Protein AF-A0A9P8AF67-F1 (afdb_monomer_lite)

Foldseek 3Di:
DEEEAQEEPPCVVVSVVVVVVCCVVPVPYHYDNDDDDLPAQYEYEYPPVSDPQVSCVVCVPRYHYPDDPPCCCPPADVSVLVVLVVVCVVVVPDPSVVVDDNKFWFWDQALVCPVVCCVPPVVVVVCCLQPPQDWKWKDFRDPPDPDDTDIDGSVCPPPVSVVVRPPPPDDDDDDDDDDDDPDDDDDDDDDDDDDDDDDDDDRDGTIIMMD

Sequence (211 aa):
MFAAKVVWPSAPLTDSLVRHALLRVLPDIQISDANLSSDSRSVQWSSYDEIDHVLVNLQRDTVLSSSYTFRKCLIRKHFLSRSIFTYLTKNPDSLLRNAWPRTFEIEISFVDELDEIFADELWELADELQNSKTWWILKPLSQIYNAVVPLFTPTTVAWPIVAMGSGCFTTGLHWRTYSRSLRQMTQKTKRTVKRKAPTIRVSSHHNYAIL

InterPro domains:
  IPR027746 Probable tubulin-tyrosine ligase [PTHR47551] (6-140)

Radius of gyration: 26.84 Å; chains: 1; bounding box: 44×38×88 Å

pLDDT: mean 71.35, std 25.56, range [24.16, 97.06]

Secondary structure (DSSP, 8-state):
--EEEEE-TT-HHHHHHHHHHHHHH-TT-EEESSPPPTTS-EEEEE-GGGS-HHHHHH-TTTEEESS-S--HHHHSHHHHHHHHHHHHTT-TT-THHHHS---EEEEESSGGGHHHHHHHT-HHHHHHHHH----EEEEES-TTS-----EE-TTSTTTHHHHHHS---------------------------------------EEEEE-

Structure (mmCIF, N/CA/C/O backbone):
data_AF-A0A9P8AF67-F1
#
_entry.id   AF-A0A9P8AF67-F1
#
loop_
_atom_site.group_PDB
_atom_site.id
_atom_site.type_symbol
_atom_site.label_atom_id
_atom_site.label_alt_id
_atom_site.label_comp_id
_atom_site.label_asym_id
_atom_site.label_entity_id
_atom_site.label_seq_id
_atom_site.pdbx_PDB_ins_code
_atom_site.Cartn_x
_atom_site.Cartn_y
_atom_site.Cartn_z
_atom_site.occupancy
_atom_site.B_iso_or_equiv
_atom_site.auth_seq_id
_atom_site.auth_comp_id
_atom_site.auth_asym_id
_atom_site.auth_atom_id
_atom_site.pdbx_PDB_model_num
ATOM 1 N N . MET A 1 1 ? 11.304 -2.616 -30.673 1.00 68.00 1 MET A N 1
ATOM 2 C CA . MET A 1 1 ? 12.217 -3.332 -29.759 1.00 68.00 1 MET A CA 1
ATOM 3 C C . MET A 1 1 ? 11.725 -3.093 -28.341 1.00 68.00 1 MET A C 1
ATOM 5 O O . MET A 1 1 ? 11.357 -1.958 -28.058 1.00 68.00 1 MET A O 1
ATOM 9 N N . PHE A 1 2 ? 11.626 -4.133 -27.512 1.00 85.75 2 PHE A N 1
ATOM 10 C CA . PHE A 1 2 ? 11.191 -4.011 -26.116 1.00 85.75 2 PHE A CA 1
ATOM 11 C C . PHE A 1 2 ? 12.413 -4.034 -25.204 1.00 85.75 2 PHE A C 1
ATOM 13 O O . PHE A 1 2 ? 13.291 -4.883 -25.376 1.00 85.75 2 PHE A O 1
ATOM 20 N N . ALA A 1 3 ? 12.461 -3.111 -24.251 1.00 91.44 3 ALA A N 1
ATOM 21 C CA . ALA A 1 3 ? 13.553 -3.017 -23.293 1.00 91.44 3 ALA A CA 1
ATOM 22 C C . ALA A 1 3 ? 13.029 -3.070 -21.853 1.00 91.44 3 ALA A C 1
ATOM 24 O O . ALA A 1 3 ? 11.936 -2.587 -21.556 1.00 91.44 3 ALA A O 1
ATOM 25 N N . ALA A 1 4 ? 13.812 -3.655 -20.955 1.00 93.56 4 ALA A N 1
ATOM 26 C CA . ALA A 1 4 ? 13.522 -3.722 -19.533 1.00 93.56 4 ALA A CA 1
ATOM 27 C C . ALA A 1 4 ? 14.640 -3.066 -18.726 1.00 93.56 4 ALA A C 1
ATOM 29 O O . ALA A 1 4 ? 15.808 -3.414 -18.886 1.00 93.56 4 ALA A O 1
ATOM 30 N N . LYS A 1 5 ? 14.267 -2.150 -17.831 1.00 94.12 5 LYS A N 1
ATOM 31 C CA . LYS A 1 5 ? 15.144 -1.669 -16.766 1.00 94.12 5 LYS A CA 1
ATOM 32 C C . LYS A 1 5 ? 14.965 -2.583 -15.558 1.00 94.12 5 LYS A C 1
ATOM 34 O O . LYS A 1 5 ? 13.853 -2.654 -15.036 1.00 94.12 5 LYS A O 1
ATOM 39 N N . VAL A 1 6 ? 16.019 -3.262 -15.108 1.00 95.56 6 VAL A N 1
ATOM 40 C CA . VAL A 1 6 ? 15.966 -4.158 -13.936 1.00 95.56 6 VAL A CA 1
ATOM 41 C C . VAL A 1 6 ? 17.061 -3.779 -12.953 1.00 95.56 6 VAL A C 1
ATOM 43 O O . VAL A 1 6 ? 18.236 -3.918 -13.264 1.00 95.56 6 VAL A O 1
ATOM 46 N N . VAL A 1 7 ? 16.678 -3.269 -11.779 1.00 94.88 7 VAL A N 1
ATOM 47 C CA . VAL A 1 7 ? 17.629 -2.766 -10.771 1.00 94.88 7 VAL A CA 1
ATOM 48 C C . VAL A 1 7 ? 17.098 -3.023 -9.359 1.00 94.88 7 VAL A C 1
ATOM 50 O O . VAL A 1 7 ? 16.059 -2.486 -8.974 1.00 94.88 7 VAL A O 1
ATOM 53 N N . TRP A 1 8 ? 17.816 -3.827 -8.570 1.00 94.81 8 TRP A N 1
ATOM 54 C CA . TRP A 1 8 ? 17.449 -4.164 -7.186 1.00 94.81 8 TRP A CA 1
ATOM 55 C C . TRP A 1 8 ? 18.668 -4.128 -6.245 1.00 94.81 8 TRP A C 1
ATOM 57 O O . TRP A 1 8 ? 19.165 -5.177 -5.828 1.00 94.81 8 TRP A O 1
ATOM 67 N N . PRO A 1 9 ? 19.153 -2.935 -5.857 1.00 91.44 9 PRO A N 1
ATOM 68 C CA . PRO A 1 9 ? 20.451 -2.777 -5.195 1.00 91.44 9 PRO A CA 1
ATOM 69 C C . PRO A 1 9 ? 20.505 -3.448 -3.815 1.00 91.44 9 PRO A C 1
ATOM 71 O O . PRO A 1 9 ? 21.531 -3.995 -3.424 1.00 91.44 9 PRO A O 1
ATOM 74 N N . SER A 1 10 ? 19.389 -3.454 -3.082 1.00 93.19 10 SER A N 1
ATOM 75 C CA . SER A 1 10 ? 19.293 -4.063 -1.747 1.00 93.19 10 SER A CA 1
ATOM 76 C C . SER A 1 10 ? 18.749 -5.498 -1.755 1.00 93.19 10 SER A C 1
ATOM 78 O O . SER A 1 10 ? 18.581 -6.084 -0.688 1.00 93.19 10 SER A O 1
ATOM 80 N N . ALA A 1 11 ? 18.426 -6.063 -2.925 1.00 94.12 11 ALA A N 1
ATOM 81 C CA . ALA A 1 11 ? 17.730 -7.347 -3.035 1.00 94.12 11 ALA A CA 1
ATOM 82 C C . ALA A 1 11 ? 18.277 -8.207 -4.196 1.00 94.12 11 ALA A C 1
ATOM 84 O O . ALA A 1 11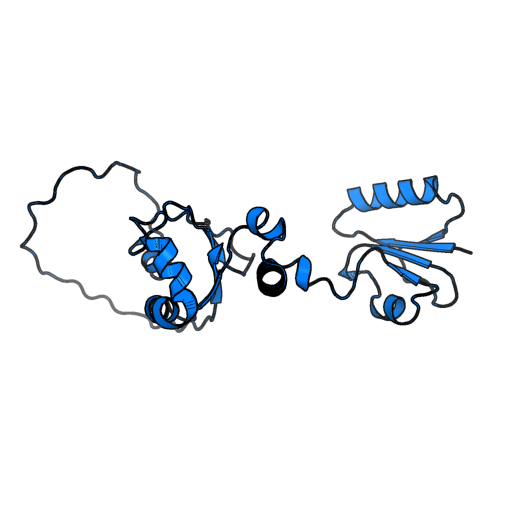 ? 17.578 -8.420 -5.190 1.00 94.12 11 ALA A O 1
ATOM 85 N N . PRO A 1 12 ? 19.502 -8.758 -4.067 1.00 93.62 12 PRO A N 1
ATOM 86 C CA . PRO A 1 12 ? 20.163 -9.504 -5.145 1.00 93.62 12 PRO A CA 1
ATOM 87 C C . PRO A 1 12 ? 19.422 -10.788 -5.550 1.00 93.62 12 PRO A C 1
ATOM 89 O O . PRO A 1 12 ? 19.456 -11.186 -6.711 1.00 93.62 12 PRO A O 1
ATOM 92 N N . LEU A 1 13 ? 18.708 -11.430 -4.615 1.00 95.56 13 LEU A N 1
ATOM 93 C CA . LEU A 1 13 ? 17.866 -12.587 -4.934 1.00 95.56 13 LEU A CA 1
ATOM 94 C C . LEU A 1 13 ? 16.709 -12.194 -5.862 1.00 95.56 13 LEU A C 1
ATOM 96 O O . LEU A 1 13 ? 16.434 -12.886 -6.838 1.00 95.56 13 LEU A O 1
ATOM 100 N N . THR A 1 14 ? 16.046 -11.074 -5.565 1.00 95.75 14 THR A N 1
ATOM 101 C CA . THR A 1 14 ? 14.951 -10.552 -6.388 1.00 95.75 14 THR A CA 1
ATOM 102 C C . THR A 1 14 ? 15.451 -10.185 -7.778 1.00 95.75 14 THR A C 1
ATOM 104 O O . THR A 1 14 ? 14.795 -10.533 -8.755 1.00 95.75 14 THR A O 1
ATOM 107 N N . ASP A 1 15 ? 16.627 -9.558 -7.874 1.00 95.44 15 ASP A N 1
ATOM 108 C CA . ASP A 1 15 ? 17.253 -9.218 -9.155 1.00 95.44 15 ASP A CA 1
ATOM 109 C C . ASP A 1 15 ? 17.403 -10.447 -10.064 1.00 95.44 15 ASP A C 1
ATOM 111 O O . ASP A 1 15 ? 16.884 -10.476 -11.182 1.00 95.44 15 ASP A O 1
ATOM 115 N N . SER A 1 16 ? 18.033 -11.501 -9.538 1.00 96.06 16 SER A N 1
ATOM 116 C CA . SER A 1 16 ? 18.269 -12.760 -10.253 1.00 96.06 16 SER A CA 1
ATOM 117 C C . SER A 1 16 ? 16.964 -13.402 -10.737 1.00 96.06 16 SER A C 1
ATOM 119 O O . SER A 1 16 ? 16.845 -13.777 -11.908 1.00 96.06 16 SER A O 1
ATOM 121 N N . LEU A 1 17 ? 15.952 -13.468 -9.865 1.00 96.50 17 LEU A N 1
ATOM 122 C CA . LEU A 1 17 ? 14.656 -14.059 -10.195 1.00 96.50 17 LEU A CA 1
ATOM 123 C C . LEU A 1 17 ? 13.920 -13.265 -11.276 1.00 96.50 17 LEU A C 1
ATOM 125 O O . LEU A 1 17 ? 13.359 -13.865 -12.194 1.00 96.50 17 LEU A O 1
ATOM 129 N N . VAL A 1 18 ? 13.938 -11.933 -11.193 1.00 95.62 18 VAL A N 1
ATOM 130 C CA . VAL A 1 18 ? 13.281 -11.059 -12.174 1.00 95.62 18 VAL A CA 1
ATOM 131 C C . VAL A 1 18 ? 13.955 -11.185 -13.538 1.00 95.62 18 VAL A C 1
ATOM 133 O O . VAL A 1 18 ? 13.260 -11.386 -14.535 1.00 95.62 18 VAL A O 1
ATOM 136 N N . ARG A 1 19 ? 15.292 -11.152 -13.603 1.00 95.25 19 ARG A N 1
ATOM 137 C CA . ARG A 1 19 ? 16.026 -11.329 -14.869 1.00 95.25 19 ARG A CA 1
ATOM 138 C C . ARG A 1 19 ? 15.748 -12.688 -15.501 1.00 95.25 19 ARG A C 1
ATOM 140 O O . ARG A 1 19 ? 15.445 -12.759 -16.690 1.00 95.25 19 ARG A O 1
ATOM 147 N N . HIS A 1 20 ? 15.796 -13.759 -14.710 1.00 95.88 20 HIS A N 1
ATOM 148 C CA . HIS A 1 20 ? 15.524 -15.107 -15.203 1.00 95.88 20 HIS A CA 1
ATOM 149 C C . HIS A 1 20 ? 14.076 -15.259 -15.697 1.00 95.88 20 HIS A C 1
ATOM 151 O O . HIS A 1 20 ? 13.834 -15.859 -16.745 1.00 95.88 20 HIS A O 1
ATOM 157 N N . ALA A 1 21 ? 13.102 -14.695 -14.977 1.00 95.81 21 ALA A N 1
ATOM 158 C CA . ALA A 1 21 ? 11.704 -14.703 -15.399 1.00 95.81 21 ALA A CA 1
ATOM 159 C C . ALA A 1 21 ? 11.494 -13.924 -16.707 1.00 95.81 21 ALA A C 1
ATOM 161 O O . ALA A 1 21 ? 10.806 -14.417 -17.601 1.00 95.81 21 ALA A O 1
ATOM 162 N N . LEU A 1 22 ? 12.118 -12.750 -16.848 1.00 93.75 22 LEU A N 1
ATOM 163 C CA . LEU A 1 22 ? 12.023 -11.933 -18.058 1.00 93.75 22 LEU A CA 1
ATOM 164 C C . LEU A 1 22 ? 12.608 -12.641 -19.277 1.00 93.75 22 LEU A C 1
ATOM 166 O O . LEU A 1 22 ? 11.916 -12.741 -20.282 1.00 93.75 22 LEU A O 1
ATOM 170 N N . LEU A 1 23 ? 13.817 -13.200 -19.175 1.00 94.25 23 LEU A N 1
ATOM 171 C CA . LEU A 1 23 ? 14.443 -13.937 -20.280 1.00 94.25 23 LEU A CA 1
ATOM 172 C C . LEU A 1 23 ? 13.658 -15.198 -20.661 1.00 94.25 23 LEU A C 1
ATOM 174 O O . LEU A 1 23 ? 13.631 -15.591 -21.823 1.00 94.25 23 LEU A O 1
ATOM 178 N N . ARG A 1 24 ? 12.987 -15.835 -19.695 1.00 95.94 24 ARG A N 1
ATOM 179 C CA . ARG A 1 24 ? 12.148 -17.007 -19.962 1.00 95.94 24 ARG A CA 1
ATOM 180 C C . ARG A 1 24 ? 10.873 -16.655 -20.730 1.00 95.94 24 ARG A C 1
ATOM 182 O O . ARG A 1 24 ? 10.450 -17.436 -21.576 1.00 95.94 24 ARG A O 1
ATOM 189 N N . VAL A 1 25 ? 10.227 -15.539 -20.391 1.00 94.38 25 VAL A N 1
ATOM 190 C CA . VAL A 1 25 ? 8.955 -15.123 -21.011 1.00 94.38 25 VAL A CA 1
ATOM 191 C C . VAL A 1 25 ? 9.196 -14.359 -22.314 1.00 94.38 25 VAL A C 1
ATOM 193 O O . VAL A 1 25 ? 8.435 -14.511 -23.265 1.00 94.38 25 VAL A O 1
ATOM 196 N N . LEU A 1 26 ? 10.258 -13.553 -22.365 1.00 91.88 26 LEU A N 1
ATOM 197 C CA . LEU A 1 26 ? 10.644 -12.704 -23.488 1.00 91.88 26 LEU A CA 1
ATOM 198 C C . LEU A 1 26 ? 12.144 -12.897 -23.780 1.00 91.88 26 LEU A C 1
ATOM 200 O O . LEU A 1 26 ? 12.958 -12.096 -23.324 1.00 91.88 26 LEU A O 1
ATOM 204 N N . PRO A 1 27 ? 12.527 -13.935 -24.545 1.00 91.00 27 PRO A N 1
ATOM 205 C CA . PRO A 1 27 ? 13.935 -14.245 -24.810 1.00 91.00 27 PRO A CA 1
ATOM 206 C C . PRO A 1 27 ? 14.712 -13.115 -25.500 1.00 91.00 27 PRO A C 1
ATOM 208 O O . PRO A 1 27 ? 15.891 -12.925 -25.221 1.00 91.00 27 PRO A O 1
ATOM 211 N N . ASP A 1 28 ? 14.040 -12.330 -26.348 1.00 90.44 28 ASP A N 1
ATOM 212 C CA . ASP A 1 28 ? 14.658 -11.256 -27.141 1.00 90.44 28 ASP A CA 1
ATOM 213 C C . ASP A 1 28 ? 14.666 -9.886 -26.432 1.00 90.44 28 ASP A C 1
ATOM 215 O O . ASP A 1 28 ? 14.982 -8.857 -27.043 1.00 90.44 28 ASP A O 1
ATOM 219 N N . ILE A 1 29 ? 14.273 -9.828 -25.153 1.00 91.69 29 ILE A N 1
ATOM 220 C CA . ILE A 1 29 ? 14.200 -8.567 -24.411 1.00 91.69 29 ILE A CA 1
ATOM 221 C C . ILE A 1 29 ? 15.595 -8.018 -24.102 1.00 91.69 29 ILE A C 1
ATOM 223 O O . ILE A 1 29 ? 16.483 -8.732 -23.642 1.00 91.69 29 ILE A O 1
ATOM 227 N N . GLN A 1 30 ? 15.781 -6.714 -24.305 1.00 91.06 30 GLN A N 1
ATOM 228 C CA . GLN A 1 30 ? 17.013 -6.040 -23.899 1.00 91.06 30 GLN A CA 1
ATOM 229 C C . GLN A 1 30 ? 16.909 -5.624 -22.438 1.00 91.06 30 GLN A C 1
ATOM 231 O O . GLN A 1 30 ? 16.107 -4.753 -22.103 1.00 91.06 30 GLN A O 1
ATOM 236 N N . ILE A 1 31 ? 17.708 -6.242 -21.574 1.00 92.12 31 ILE A N 1
ATOM 237 C CA . ILE A 1 31 ? 17.765 -5.897 -20.153 1.00 92.12 31 ILE A CA 1
ATOM 238 C C . ILE A 1 31 ? 18.925 -4.928 -19.931 1.00 92.12 31 ILE A C 1
ATOM 240 O O . ILE A 1 31 ? 20.053 -5.207 -20.328 1.00 92.12 31 ILE A O 1
ATOM 244 N N . SER A 1 32 ? 18.643 -3.799 -19.289 1.00 90.25 32 SER A N 1
ATOM 245 C CA . SER A 1 32 ? 19.629 -2.790 -18.906 1.00 90.25 32 SER A CA 1
ATOM 246 C C . SER A 1 32 ? 19.416 -2.371 -17.456 1.00 90.25 32 SER A C 1
ATOM 248 O O . SER A 1 32 ? 18.305 -2.437 -16.931 1.00 90.25 32 SER A O 1
ATOM 250 N N . ASP A 1 33 ? 20.480 -1.896 -16.824 1.00 88.38 33 ASP A N 1
ATOM 251 C CA . ASP A 1 33 ? 20.416 -1.318 -15.482 1.00 88.38 33 ASP A CA 1
ATOM 252 C C . ASP A 1 33 ? 20.248 0.214 -15.557 1.00 88.38 33 ASP A C 1
ATOM 254 O O . ASP A 1 33 ? 19.796 0.862 -14.613 1.00 88.38 33 ASP A O 1
ATOM 258 N N . ALA A 1 34 ? 20.573 0.811 -16.708 1.00 85.56 34 ALA A N 1
ATOM 259 C CA . ALA A 1 34 ? 20.466 2.244 -16.939 1.00 85.56 34 ALA A CA 1
ATOM 260 C C . ALA A 1 34 ? 19.034 2.672 -17.299 1.00 85.56 34 ALA A C 1
ATOM 262 O O . ALA A 1 34 ? 18.185 1.868 -17.693 1.00 85.56 34 ALA A O 1
ATOM 263 N N . ASN A 1 35 ? 18.776 3.978 -17.205 1.00 79.00 35 ASN A N 1
ATOM 264 C CA . ASN A 1 35 ? 17.524 4.553 -17.686 1.00 79.00 35 ASN A CA 1
AT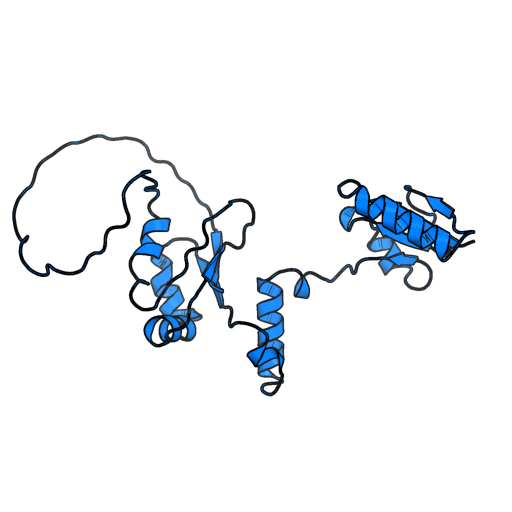OM 265 C C . ASN A 1 35 ? 17.384 4.335 -19.196 1.00 79.00 35 ASN A C 1
ATOM 267 O O . ASN A 1 35 ? 18.308 4.591 -19.968 1.00 79.00 35 ASN A O 1
ATOM 271 N N . LEU A 1 36 ? 16.212 3.850 -19.597 1.00 79.38 36 LEU A N 1
ATOM 272 C CA . LEU A 1 36 ? 15.879 3.601 -20.992 1.00 79.38 36 LEU A CA 1
ATOM 273 C C . LEU A 1 36 ? 15.443 4.906 -21.666 1.00 79.38 36 LEU A C 1
ATOM 275 O O . LEU A 1 36 ? 14.853 5.778 -21.028 1.00 79.38 36 LEU A O 1
ATOM 279 N N . SER A 1 37 ? 15.738 5.042 -22.958 1.00 69.25 37 SER A N 1
ATOM 280 C CA . SER A 1 37 ? 15.307 6.195 -23.747 1.00 69.25 37 SER A CA 1
ATOM 281 C C . SER A 1 37 ? 13.788 6.189 -23.957 1.00 69.25 37 SER A C 1
ATOM 283 O O . SER A 1 37 ? 13.165 5.140 -24.139 1.00 69.25 37 SER A O 1
ATOM 285 N N . SER A 1 38 ? 13.195 7.384 -23.970 1.00 66.56 38 SER A N 1
ATOM 286 C CA . SER A 1 38 ? 11.743 7.634 -24.004 1.00 66.56 38 SER A CA 1
ATOM 287 C C . SER A 1 38 ? 11.034 7.250 -25.310 1.00 66.56 38 SER A C 1
ATOM 289 O O . SER A 1 38 ? 9.820 7.413 -25.412 1.00 66.56 38 SER A O 1
ATOM 291 N N . ASP A 1 39 ? 11.778 6.785 -26.315 1.00 69.38 39 ASP A N 1
ATOM 292 C CA . ASP A 1 39 ? 11.279 6.530 -27.674 1.00 69.38 39 ASP A CA 1
ATOM 293 C C . ASP A 1 39 ? 10.822 5.079 -27.896 1.00 69.38 39 ASP A C 1
ATOM 295 O O . ASP A 1 39 ? 10.218 4.755 -28.918 1.00 69.38 39 ASP A O 1
ATOM 299 N N . SER A 1 40 ? 11.096 4.176 -26.947 1.00 76.94 40 SER A N 1
ATOM 300 C CA . SER A 1 40 ? 10.788 2.749 -27.086 1.00 76.94 40 SER A CA 1
ATOM 301 C C . SER A 1 40 ? 9.850 2.236 -25.997 1.00 76.94 40 SER A C 1
ATOM 303 O O . SER A 1 40 ? 9.822 2.740 -24.873 1.00 76.94 40 SER A O 1
ATOM 305 N N . ARG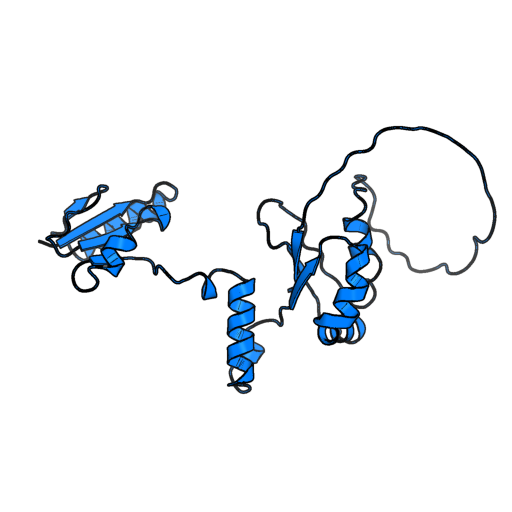 A 1 41 ? 9.070 1.198 -26.334 1.00 89.25 41 ARG A N 1
ATOM 306 C CA . ARG A 1 41 ? 8.223 0.508 -25.357 1.00 89.25 41 ARG A CA 1
ATOM 307 C C . ARG A 1 41 ? 9.105 -0.181 -24.327 1.00 89.25 41 ARG A C 1
ATOM 309 O O . ARG A 1 41 ? 9.911 -1.045 -24.687 1.00 89.25 41 ARG A O 1
ATOM 316 N N . SER A 1 42 ? 8.931 0.181 -23.065 1.00 91.75 42 SER A N 1
ATOM 317 C CA . SER A 1 42 ? 9.803 -0.280 -21.995 1.00 91.75 42 SER A CA 1
ATOM 318 C C . SER A 1 42 ? 9.056 -0.672 -20.729 1.00 91.75 42 SER A C 1
ATOM 320 O O . SER A 1 42 ? 7.937 -0.232 -20.470 1.00 91.75 42 SER A O 1
ATOM 322 N N . VAL A 1 43 ? 9.690 -1.531 -19.934 1.00 93.12 43 VAL A N 1
ATOM 323 C CA . VAL A 1 43 ? 9.215 -1.916 -18.604 1.00 93.12 43 VAL A CA 1
ATOM 324 C C . VAL A 1 43 ? 10.286 -1.618 -17.561 1.00 93.12 43 VAL A C 1
ATOM 326 O O . VAL A 1 43 ? 11.442 -1.999 -17.714 1.00 93.12 43 VAL A O 1
ATOM 329 N N . GLN A 1 44 ? 9.910 -0.928 -16.490 1.00 94.50 44 GLN A N 1
ATOM 330 C CA . GLN A 1 44 ? 10.770 -0.634 -15.349 1.00 94.50 44 GLN A CA 1
ATOM 331 C C . GLN A 1 44 ? 10.417 -1.569 -14.192 1.00 94.50 44 GLN A C 1
ATOM 333 O O . GLN A 1 44 ? 9.408 -1.399 -13.497 1.00 94.50 44 GLN A O 1
ATOM 338 N N . TRP A 1 45 ? 11.249 -2.588 -13.996 1.00 94.88 45 TRP A N 1
ATOM 339 C CA . TRP A 1 45 ? 11.077 -3.590 -12.954 1.00 94.88 45 TRP A CA 1
ATOM 340 C C . TRP A 1 45 ? 12.221 -3.525 -11.944 1.00 94.88 45 TRP A C 1
ATOM 342 O O . TRP A 1 45 ? 13.156 -4.323 -11.960 1.00 94.88 45 TRP A O 1
ATOM 352 N N . SER A 1 46 ? 12.133 -2.537 -11.062 1.00 95.12 46 SER A N 1
ATOM 353 C CA . SER A 1 46 ? 13.188 -2.170 -10.121 1.00 95.12 46 SER A CA 1
ATOM 354 C C . SER A 1 46 ? 12.626 -1.798 -8.748 1.00 95.12 46 SER A C 1
ATOM 356 O O . SER A 1 46 ? 11.410 -1.712 -8.554 1.00 95.12 46 SER A O 1
ATOM 358 N N . SER A 1 47 ? 13.512 -1.541 -7.783 1.00 94.31 47 SER A N 1
ATOM 359 C CA . SER A 1 47 ? 13.125 -0.950 -6.499 1.00 94.31 47 SER A CA 1
ATOM 360 C C . SER A 1 47 ? 12.423 0.396 -6.684 1.00 94.31 47 SER A C 1
ATOM 362 O O . SER A 1 47 ? 12.671 1.115 -7.650 1.00 94.31 47 SER A O 1
ATOM 364 N N . TYR A 1 48 ? 11.553 0.755 -5.733 1.00 93.81 48 TYR A N 1
ATOM 365 C CA . TYR A 1 48 ? 10.699 1.943 -5.841 1.00 93.81 48 TYR A CA 1
ATOM 366 C C . TYR A 1 48 ? 11.481 3.237 -6.102 1.00 93.81 48 TYR A C 1
ATOM 368 O O . TYR A 1 48 ? 11.018 4.059 -6.887 1.00 93.81 48 TYR A O 1
ATOM 376 N N . ASP A 1 49 ? 12.648 3.390 -5.476 1.00 92.56 49 ASP A N 1
ATOM 377 C CA . ASP A 1 49 ? 13.487 4.589 -5.594 1.00 92.56 49 ASP A CA 1
ATOM 378 C C . ASP A 1 49 ? 14.229 4.673 -6.939 1.00 92.56 49 ASP A C 1
ATOM 380 O O . ASP A 1 49 ? 14.644 5.749 -7.349 1.00 92.56 49 ASP A O 1
ATOM 384 N N . GLU A 1 50 ? 14.339 3.551 -7.655 1.00 93.69 50 GLU A N 1
ATOM 385 C CA . GLU A 1 50 ? 15.008 3.462 -8.960 1.00 93.69 50 GLU A CA 1
ATOM 386 C C . GLU A 1 50 ? 14.041 3.660 -10.133 1.00 93.69 50 GLU A C 1
ATOM 388 O O . GLU A 1 50 ? 14.468 3.826 -11.275 1.00 93.69 50 GLU A O 1
ATOM 393 N N . ILE A 1 51 ? 12.731 3.596 -9.890 1.00 93.06 51 ILE A N 1
ATOM 394 C CA . ILE A 1 51 ? 11.717 3.788 -10.929 1.00 93.06 51 ILE A CA 1
ATOM 395 C C . ILE A 1 51 ? 11.605 5.281 -11.248 1.00 93.06 51 ILE A C 1
ATOM 397 O O . ILE A 1 51 ? 11.394 6.104 -10.355 1.00 93.06 51 ILE A O 1
ATOM 401 N N . ASP A 1 52 ? 11.641 5.628 -12.533 1.00 93.12 52 ASP A N 1
ATOM 402 C CA . ASP A 1 52 ? 11.287 6.970 -12.988 1.00 93.12 52 ASP A CA 1
ATOM 403 C C . ASP A 1 52 ? 9.759 7.120 -13.036 1.00 93.12 52 ASP A C 1
ATOM 405 O O . ASP A 1 52 ? 9.098 6.902 -14.056 1.00 93.12 52 ASP A O 1
ATOM 409 N N . HIS A 1 53 ? 9.183 7.478 -11.887 1.00 92.62 53 HIS A N 1
ATOM 410 C CA . HIS A 1 53 ? 7.738 7.678 -11.736 1.00 92.62 53 HIS A CA 1
ATOM 411 C C . HIS A 1 53 ? 7.204 8.821 -12.600 1.00 92.62 53 HIS A C 1
ATOM 413 O O . HIS A 1 53 ? 6.022 8.813 -12.946 1.00 92.62 53 HIS A O 1
ATOM 419 N N . VAL A 1 54 ? 8.044 9.803 -12.944 1.00 92.00 54 VAL A N 1
ATOM 420 C CA . VAL A 1 54 ? 7.637 10.931 -13.787 1.00 92.00 54 VAL A CA 1
ATOM 421 C C . VAL A 1 54 ? 7.459 10.441 -15.216 1.00 92.00 54 VAL A C 1
ATOM 423 O O . VAL A 1 54 ? 6.390 10.645 -15.794 1.00 92.00 54 VAL A O 1
ATOM 426 N N . LEU A 1 55 ? 8.449 9.723 -15.751 1.00 90.94 55 LEU A N 1
ATOM 427 C CA . LEU A 1 55 ? 8.386 9.145 -17.090 1.00 90.94 55 LEU A CA 1
ATOM 428 C C . LEU A 1 55 ? 7.201 8.186 -17.238 1.00 90.94 55 LEU A C 1
ATOM 430 O O . LEU A 1 55 ? 6.420 8.322 -18.175 1.00 90.94 55 LEU A O 1
ATOM 434 N N . VAL A 1 56 ? 7.013 7.273 -16.280 1.00 91.75 56 VAL A N 1
ATOM 435 C CA . VAL A 1 56 ? 5.892 6.314 -16.277 1.00 91.75 56 VAL A CA 1
ATOM 436 C C . VAL A 1 56 ? 4.542 7.035 -16.274 1.00 91.75 56 VAL A C 1
ATOM 438 O O . VAL A 1 56 ? 3.606 6.630 -16.959 1.00 91.75 56 VAL A O 1
ATOM 441 N N . ASN A 1 57 ? 4.422 8.122 -15.509 1.00 91.81 57 ASN A N 1
ATOM 442 C CA . ASN A 1 57 ? 3.175 8.869 -15.426 1.00 91.81 57 ASN A CA 1
ATOM 443 C C . ASN A 1 57 ? 2.882 9.689 -16.694 1.00 91.81 57 ASN A C 1
ATOM 445 O O . ASN A 1 57 ? 1.708 9.852 -17.032 1.00 91.81 57 ASN A O 1
ATOM 449 N N . LEU A 1 58 ? 3.921 10.191 -17.370 1.00 91.62 58 LEU A N 1
ATOM 450 C CA . LEU A 1 58 ? 3.815 10.935 -18.630 1.00 91.62 58 LEU A CA 1
ATOM 451 C C . LEU A 1 58 ? 3.576 10.015 -19.836 1.00 91.62 58 LEU A C 1
ATOM 453 O O . LEU A 1 58 ? 2.846 10.387 -20.748 1.00 91.62 58 LEU A O 1
ATOM 457 N N . GLN A 1 59 ? 4.165 8.820 -19.837 1.00 91.56 59 GLN A N 1
ATOM 458 C CA . GLN A 1 59 ? 4.177 7.892 -20.970 1.00 91.56 59 GLN A CA 1
ATOM 459 C C . GLN A 1 59 ? 3.494 6.557 -20.636 1.00 91.56 59 GLN A C 1
ATOM 461 O O . GLN A 1 59 ? 4.077 5.484 -20.776 1.00 91.56 59 GLN A O 1
ATOM 466 N N . ARG A 1 60 ? 2.230 6.607 -20.204 1.00 89.25 60 ARG A N 1
ATOM 467 C CA . ARG A 1 60 ? 1.500 5.425 -19.702 1.00 89.25 60 ARG A CA 1
ATOM 468 C C . ARG A 1 60 ? 1.272 4.326 -20.747 1.00 89.25 60 ARG A C 1
ATOM 470 O O . ARG A 1 60 ? 1.158 3.161 -20.379 1.00 89.25 60 ARG A O 1
ATOM 477 N N . ASP A 1 61 ? 1.214 4.691 -22.027 1.00 90.44 61 ASP A N 1
ATOM 478 C CA . ASP A 1 61 ? 0.943 3.752 -23.126 1.00 90.44 61 ASP A CA 1
ATOM 479 C C . ASP A 1 61 ? 2.201 3.014 -23.612 1.00 90.44 61 ASP A C 1
ATOM 481 O O . ASP A 1 61 ? 2.108 1.991 -24.297 1.00 90.44 61 ASP A O 1
ATOM 485 N N . THR A 1 62 ? 3.391 3.529 -23.287 1.00 91.81 62 THR A N 1
ATOM 486 C CA . THR A 1 62 ? 4.672 2.998 -23.777 1.00 91.81 62 THR A CA 1
ATOM 487 C C . THR A 1 62 ? 5.601 2.537 -22.663 1.00 91.81 62 THR A C 1
ATOM 489 O O . THR A 1 62 ? 6.408 1.639 -22.906 1.00 91.81 62 THR A O 1
ATOM 492 N N . VAL A 1 63 ? 5.486 3.091 -21.454 1.00 92.38 63 VAL A N 1
ATOM 493 C CA . VAL A 1 63 ? 6.349 2.781 -20.312 1.00 92.38 63 VAL A CA 1
ATOM 494 C C . VAL A 1 63 ? 5.526 2.164 -19.187 1.00 92.38 63 VAL A C 1
ATOM 496 O O . VAL A 1 63 ? 4.639 2.791 -18.613 1.00 92.38 63 VAL A O 1
ATOM 499 N N . LEU A 1 64 ? 5.861 0.926 -18.836 1.00 93.31 64 LEU A N 1
ATOM 500 C CA . LEU A 1 64 ? 5.263 0.210 -17.714 1.00 93.31 64 LEU A CA 1
ATOM 501 C C . LEU A 1 64 ? 6.195 0.217 -16.505 1.00 93.31 64 LEU A C 1
ATOM 503 O O . LEU A 1 64 ? 7.415 0.268 -16.639 1.00 93.31 64 LEU A O 1
ATOM 507 N N . SER A 1 65 ? 5.616 0.117 -15.314 1.00 94.44 65 SER A N 1
ATOM 508 C CA . SER A 1 65 ? 6.345 0.068 -14.048 1.00 94.44 65 SER A CA 1
ATOM 509 C C . SER A 1 65 ? 5.804 -1.042 -13.161 1.00 94.44 65 SER A C 1
ATOM 511 O O . SER A 1 65 ? 4.600 -1.286 -13.111 1.00 94.44 65 SER A O 1
ATOM 513 N N . SER A 1 66 ? 6.698 -1.675 -12.410 1.00 94.56 66 SER A N 1
ATOM 514 C CA . SER A 1 66 ? 6.347 -2.657 -11.379 1.00 94.56 66 SER A CA 1
ATOM 515 C C . SER A 1 66 ? 5.712 -2.053 -10.116 1.00 94.56 66 SER A C 1
ATOM 517 O O . SER A 1 66 ? 5.260 -2.796 -9.244 1.00 94.56 66 SER A O 1
ATOM 519 N N . SER A 1 67 ? 5.661 -0.721 -9.985 1.00 94.50 67 SER A N 1
ATOM 520 C CA . SER A 1 67 ? 5.101 -0.048 -8.810 1.00 94.50 67 SER A CA 1
ATOM 521 C C . SER A 1 67 ? 4.239 1.165 -9.157 1.00 94.50 67 SER A C 1
ATOM 523 O O . SER A 1 67 ? 4.542 1.919 -10.080 1.00 94.50 67 SER A O 1
ATOM 525 N N . TYR A 1 68 ? 3.193 1.383 -8.356 1.00 94.06 68 TYR A N 1
ATOM 526 C CA . TYR A 1 68 ? 2.325 2.558 -8.435 1.00 94.06 68 TYR A CA 1
ATOM 527 C C . TYR A 1 68 ? 2.902 3.743 -7.655 1.00 94.06 68 TYR A C 1
ATOM 529 O O . TYR A 1 68 ? 3.336 3.596 -6.509 1.00 94.06 68 TYR A O 1
ATOM 537 N N . THR A 1 69 ? 2.796 4.944 -8.226 1.00 92.88 69 THR A N 1
ATOM 538 C CA . THR A 1 69 ? 3.210 6.197 -7.576 1.00 92.88 69 THR A CA 1
ATOM 539 C C . THR A 1 69 ? 2.337 6.523 -6.353 1.00 92.88 69 THR A C 1
ATOM 541 O O . THR A 1 69 ? 2.841 6.835 -5.273 1.00 92.88 69 THR A O 1
ATOM 544 N N . PHE A 1 70 ? 1.012 6.381 -6.468 1.00 91.75 70 PHE A N 1
ATOM 545 C CA . PHE A 1 70 ? 0.060 6.711 -5.397 1.00 91.75 70 PHE A CA 1
ATOM 546 C C . PHE A 1 70 ? -0.365 5.476 -4.597 1.00 91.75 70 PHE A C 1
ATOM 548 O O . PHE A 1 70 ? -1.466 4.959 -4.747 1.00 91.75 70 PHE A O 1
ATOM 555 N N . ARG A 1 71 ? 0.520 5.007 -3.712 1.00 94.31 71 ARG A N 1
ATOM 556 C CA . ARG A 1 71 ? 0.309 3.781 -2.910 1.00 94.31 71 ARG A CA 1
ATOM 557 C C . ARG A 1 71 ? 0.292 3.985 -1.392 1.00 94.31 71 ARG A C 1
ATOM 559 O O . ARG A 1 71 ? 0.061 3.034 -0.648 1.00 94.31 71 ARG A O 1
ATOM 566 N N . LYS A 1 72 ? 0.520 5.218 -0.914 1.00 92.75 72 LYS A N 1
ATOM 567 C CA . LYS A 1 72 ? 0.624 5.550 0.527 1.00 92.75 72 LYS A CA 1
ATOM 568 C C . LYS A 1 72 ? -0.621 5.156 1.322 1.00 92.75 72 LYS A C 1
ATOM 570 O O . LYS A 1 72 ? -0.484 4.744 2.467 1.00 92.75 72 LYS A O 1
ATOM 575 N N . CYS A 1 73 ? -1.784 5.240 0.678 1.00 93.75 73 CYS A N 1
ATOM 576 C CA . CYS A 1 73 ? -3.077 4.861 1.234 1.00 93.75 73 CYS A CA 1
ATOM 577 C C . CYS A 1 73 ? -3.115 3.404 1.724 1.00 93.75 73 CYS A C 1
ATOM 579 O O . CYS A 1 73 ? -3.678 3.133 2.775 1.00 93.75 73 CYS A O 1
ATOM 581 N N . LEU A 1 74 ? -2.463 2.483 1.009 1.00 93.19 74 LEU A N 1
ATOM 582 C CA . LEU A 1 74 ? -2.541 1.050 1.301 1.00 93.19 74 LEU A CA 1
ATOM 583 C C . LEU A 1 74 ? -1.326 0.524 2.068 1.00 93.19 74 LEU A C 1
ATOM 585 O O . LEU A 1 74 ? -1.459 -0.341 2.924 1.00 93.19 74 LEU A O 1
ATOM 589 N N . ILE A 1 75 ? -0.127 1.037 1.779 1.00 91.62 75 ILE A N 1
ATOM 590 C CA . ILE A 1 75 ? 1.113 0.479 2.352 1.00 91.62 75 ILE A CA 1
ATOM 591 C C . ILE A 1 75 ? 1.419 0.989 3.764 1.00 91.62 75 ILE A C 1
ATOM 593 O O . ILE A 1 75 ? 2.316 0.469 4.425 1.00 91.62 75 ILE A O 1
ATOM 597 N N . ARG A 1 76 ? 0.746 2.054 4.214 1.00 89.00 76 ARG A N 1
ATOM 598 C CA . ARG A 1 76 ? 0.967 2.642 5.536 1.00 89.00 76 ARG A CA 1
ATOM 599 C C . ARG A 1 76 ? -0.236 2.401 6.417 1.00 89.00 76 ARG A C 1
ATOM 601 O O . ARG A 1 76 ? -1.349 2.772 6.071 1.00 89.00 76 ARG A O 1
ATOM 608 N N . LYS A 1 77 ? 0.026 1.853 7.597 1.00 85.94 77 LYS A N 1
ATOM 609 C CA . LYS A 1 77 ? -0.997 1.425 8.550 1.00 85.94 77 LYS A CA 1
ATOM 610 C C . LYS A 1 77 ? -2.034 2.511 8.890 1.00 85.94 77 LYS A C 1
ATOM 612 O O . LYS A 1 77 ? -3.220 2.210 8.860 1.00 85.94 77 LYS A O 1
ATOM 617 N N . HIS A 1 78 ? -1.615 3.740 9.213 1.00 86.00 78 HIS A N 1
ATOM 618 C CA . HIS A 1 78 ? -2.554 4.812 9.591 1.00 86.00 78 HIS A CA 1
ATOM 619 C C . HIS A 1 78 ? -3.450 5.221 8.415 1.00 86.00 78 HIS A C 1
ATOM 621 O O . HIS A 1 78 ? -4.668 5.281 8.561 1.00 86.00 78 HIS A O 1
ATOM 627 N N . PHE A 1 79 ? -2.868 5.392 7.222 1.00 90.44 79 PHE A N 1
ATOM 628 C CA . PHE A 1 79 ? -3.652 5.680 6.026 1.00 90.44 79 PHE A CA 1
ATOM 629 C C . PHE A 1 79 ? -4.605 4.530 5.678 1.00 90.44 79 PHE A C 1
ATOM 631 O O . PHE A 1 79 ? -5.766 4.790 5.378 1.00 90.44 79 PHE A O 1
ATOM 638 N N . LEU A 1 80 ? -4.153 3.276 5.786 1.00 92.44 80 LEU A N 1
ATOM 639 C CA . LEU A 1 80 ? -4.984 2.106 5.510 1.00 92.44 80 LEU A CA 1
ATOM 640 C C . LEU A 1 80 ? -6.166 2.020 6.482 1.00 92.44 80 LEU A C 1
ATOM 642 O O . LEU A 1 80 ? -7.297 1.849 6.036 1.00 92.44 80 LEU A O 1
ATOM 646 N N . SER A 1 81 ? -5.923 2.215 7.783 1.00 91.00 81 SER A N 1
ATOM 647 C CA . SER A 1 81 ? -6.983 2.265 8.799 1.00 91.00 81 SER A CA 1
ATOM 648 C C . SER A 1 81 ? -8.029 3.329 8.459 1.00 91.00 81 SER A C 1
ATOM 650 O O . SER A 1 81 ? -9.222 3.034 8.381 1.00 91.00 81 SER A O 1
ATOM 652 N N . ARG A 1 82 ? -7.587 4.559 8.157 1.00 90.81 82 ARG A N 1
ATOM 653 C CA . ARG A 1 82 ? -8.487 5.666 7.806 1.00 90.81 82 ARG A CA 1
ATOM 654 C C . ARG A 1 82 ? -9.307 5.370 6.551 1.00 90.81 82 ARG A C 1
ATOM 656 O O . ARG A 1 82 ? -10.497 5.691 6.496 1.00 90.81 82 ARG A O 1
ATOM 663 N N . SER A 1 83 ? -8.687 4.760 5.544 1.00 94.06 83 SER A N 1
ATOM 664 C CA . SER A 1 83 ? -9.359 4.383 4.301 1.00 94.06 83 SER A CA 1
ATOM 665 C C . SER A 1 83 ? -10.389 3.277 4.510 1.00 94.06 83 SER A C 1
ATOM 667 O O . SER A 1 83 ? -11.493 3.389 3.981 1.00 94.06 83 SER A O 1
ATOM 669 N N . ILE A 1 84 ? -10.079 2.264 5.325 1.00 94.25 84 ILE A N 1
ATOM 670 C CA . ILE A 1 84 ? -11.031 1.206 5.691 1.00 94.25 84 ILE A CA 1
ATOM 671 C C . ILE A 1 84 ? -12.194 1.795 6.491 1.00 94.25 84 ILE A C 1
ATOM 673 O O . ILE A 1 84 ? -13.345 1.541 6.148 1.00 94.25 84 ILE A O 1
ATOM 677 N N . PHE A 1 85 ? -11.918 2.640 7.488 1.00 92.00 85 PHE A N 1
ATOM 678 C CA . PHE A 1 85 ? -12.952 3.316 8.273 1.00 92.00 85 PHE A CA 1
ATOM 679 C C . PHE A 1 85 ? -13.909 4.117 7.377 1.00 92.00 85 PHE A C 1
ATOM 681 O O . PHE A 1 85 ? -15.118 3.906 7.406 1.00 92.00 85 PHE A O 1
ATOM 688 N N . THR A 1 86 ? -13.367 4.964 6.496 1.00 93.62 86 THR A N 1
ATOM 689 C CA . THR A 1 86 ? -14.159 5.787 5.558 1.00 93.62 86 THR A CA 1
ATOM 690 C C . THR A 1 86 ? -14.955 4.945 4.556 1.00 93.62 86 THR A C 1
ATOM 692 O O . THR A 1 86 ? -16.005 5.364 4.071 1.00 93.62 86 THR A O 1
ATOM 695 N N . TYR A 1 87 ? -14.452 3.764 4.201 1.00 96.00 87 TYR A N 1
ATOM 696 C CA . TYR A 1 87 ? -15.169 2.837 3.337 1.00 96.00 87 TYR A CA 1
ATOM 697 C C . TYR A 1 87 ? -16.321 2.146 4.081 1.00 96.00 87 TYR A C 1
ATOM 699 O O . TYR A 1 87 ? -17.425 2.061 3.542 1.00 96.00 87 TYR A O 1
ATOM 707 N N . LEU A 1 88 ? -16.086 1.703 5.320 1.00 95.69 88 LEU A N 1
ATOM 708 C CA . LEU A 1 88 ? -17.071 1.013 6.156 1.00 95.69 88 LEU A CA 1
ATOM 709 C C . LEU A 1 88 ? -18.216 1.921 6.610 1.00 95.69 88 LEU A C 1
ATOM 711 O O . LEU A 1 88 ? -19.339 1.439 6.714 1.00 95.69 88 LEU A O 1
ATOM 715 N N . THR A 1 89 ? -17.986 3.227 6.800 1.00 93.81 89 THR A N 1
ATOM 716 C CA . THR A 1 89 ? -19.082 4.176 7.086 1.00 93.81 89 THR A CA 1
ATOM 717 C C . THR A 1 89 ? -20.119 4.222 5.965 1.00 93.81 89 THR A C 1
ATOM 719 O O . THR A 1 89 ? -21.296 4.458 6.222 1.00 93.81 89 THR A O 1
ATOM 722 N N . LYS A 1 90 ? -19.697 3.970 4.721 1.00 97.06 90 LYS A N 1
ATOM 723 C CA . LYS A 1 90 ? -20.578 3.908 3.546 1.00 97.06 90 LYS A CA 1
ATOM 724 C C . LYS A 1 90 ? -21.054 2.489 3.229 1.00 97.06 90 LYS A C 1
ATOM 726 O O . LYS A 1 90 ? -22.055 2.335 2.541 1.00 97.06 90 LYS A O 1
ATOM 731 N N . ASN A 1 91 ? -20.332 1.468 3.691 1.00 96.25 91 ASN A N 1
ATOM 732 C CA . ASN A 1 91 ? -20.563 0.059 3.366 1.00 96.25 91 ASN A CA 1
ATOM 733 C C . ASN A 1 91 ? -20.466 -0.804 4.641 1.00 96.25 91 ASN A C 1
ATOM 735 O O . ASN A 1 91 ? -19.491 -1.548 4.803 1.00 96.25 91 ASN A O 1
ATOM 739 N N . PRO A 1 92 ? -21.444 -0.706 5.560 1.00 93.94 92 PRO A N 1
ATOM 740 C CA . PRO A 1 92 ? -21.364 -1.345 6.876 1.00 93.94 92 PRO A CA 1
ATOM 741 C C . PRO A 1 92 ? -21.377 -2.880 6.817 1.00 93.94 92 PRO A C 1
ATOM 743 O O . PRO A 1 92 ? -20.771 -3.527 7.670 1.00 93.94 92 PRO A O 1
ATOM 746 N N . ASP A 1 93 ? -21.996 -3.459 5.785 1.00 95.50 93 ASP A N 1
ATOM 747 C CA . ASP A 1 93 ? -22.149 -4.912 5.622 1.00 95.50 93 ASP A CA 1
ATOM 748 C C . ASP A 1 93 ? -20.944 -5.584 4.935 1.00 95.50 93 ASP A C 1
ATOM 750 O O . ASP A 1 93 ? -20.972 -6.771 4.607 1.00 95.50 93 ASP A O 1
ATOM 754 N N . SER A 1 94 ? -19.862 -4.837 4.691 1.00 96.06 94 SER A N 1
ATOM 755 C CA . SER A 1 94 ? -18.660 -5.379 4.059 1.00 96.06 94 SER A CA 1
ATOM 756 C C . SER A 1 94 ? -17.930 -6.373 4.967 1.00 96.06 94 SER A C 1
ATOM 758 O O . SER A 1 94 ? -17.733 -6.132 6.159 1.00 96.06 94 SER A O 1
ATOM 760 N N . LEU A 1 95 ? -17.391 -7.443 4.369 1.00 95.12 95 LEU A N 1
ATOM 761 C CA . LEU A 1 95 ? -16.503 -8.404 5.041 1.00 95.12 95 LEU A CA 1
ATOM 762 C C . LEU A 1 95 ? -15.281 -7.736 5.695 1.00 95.12 95 LEU A C 1
ATOM 764 O O . LEU A 1 95 ? -14.742 -8.258 6.672 1.00 95.12 95 LEU A O 1
ATOM 768 N N . LEU A 1 96 ? -14.868 -6.564 5.195 1.00 92.81 96 LEU A N 1
ATOM 769 C CA . LEU A 1 96 ? -13.766 -5.785 5.764 1.00 92.81 96 LEU A CA 1
ATOM 770 C C . LEU A 1 96 ? -13.996 -5.401 7.227 1.00 92.81 96 LEU A C 1
ATOM 772 O O . LEU A 1 96 ? -13.023 -5.265 7.963 1.00 92.81 96 LEU A O 1
ATOM 776 N N . ARG A 1 97 ? -15.257 -5.299 7.667 1.00 90.19 97 ARG A N 1
ATOM 777 C CA . ARG A 1 97 ? -15.601 -4.997 9.061 1.00 90.19 97 ARG A CA 1
ATOM 778 C C . ARG A 1 97 ? -15.054 -6.036 10.037 1.00 90.19 97 ARG A C 1
ATOM 780 O O . ARG A 1 97 ? -14.681 -5.684 11.149 1.00 90.19 97 ARG A O 1
ATOM 787 N N . ASN A 1 98 ? -15.000 -7.297 9.611 1.00 90.31 98 ASN A N 1
ATOM 788 C CA . ASN A 1 98 ? -14.528 -8.409 10.436 1.00 90.31 98 ASN A CA 1
ATOM 789 C C . ASN A 1 98 ? -13.076 -8.797 10.117 1.00 90.31 98 ASN A C 1
ATOM 791 O O . ASN A 1 98 ? -12.419 -9.431 10.936 1.00 90.31 98 ASN A O 1
ATOM 795 N N . ALA A 1 99 ? -12.581 -8.447 8.925 1.00 92.44 99 ALA A N 1
ATOM 796 C CA . ALA A 1 99 ? -11.232 -8.796 8.481 1.00 92.44 99 ALA A CA 1
ATOM 797 C C . ALA A 1 99 ? -10.148 -7.823 8.976 1.00 92.44 99 ALA A C 1
ATOM 799 O O . ALA A 1 99 ? -8.974 -8.190 9.008 1.00 92.44 99 ALA A O 1
ATOM 800 N N . TRP A 1 100 ? -10.517 -6.592 9.341 1.00 90.50 100 TRP A N 1
ATOM 801 C CA . TRP A 1 100 ? -9.587 -5.577 9.831 1.00 90.50 100 TRP A CA 1
ATOM 802 C C . TRP A 1 100 ? -9.833 -5.277 11.318 1.00 90.50 100 TRP A C 1
ATOM 804 O O . TRP A 1 100 ? -10.972 -4.978 11.684 1.00 90.50 100 TRP A O 1
ATOM 814 N N . PRO A 1 101 ? -8.804 -5.333 12.188 1.00 87.94 101 PRO A N 1
ATOM 815 C CA . PRO A 1 101 ? -8.964 -4.953 13.588 1.00 87.94 101 PRO A CA 1
ATOM 816 C C . PRO A 1 101 ? -9.273 -3.458 13.696 1.00 87.94 101 PRO A C 1
ATOM 818 O O . PRO A 1 101 ? -8.735 -2.649 12.936 1.00 87.94 101 PRO A O 1
ATOM 821 N N . ARG A 1 102 ? -10.116 -3.063 14.656 1.00 85.75 102 ARG A N 1
ATOM 822 C CA . ARG A 1 102 ? -10.330 -1.635 14.929 1.00 85.75 102 ARG A CA 1
ATOM 823 C C . ARG A 1 102 ? -8.993 -0.990 15.262 1.00 85.75 102 ARG A C 1
ATOM 825 O O . ARG A 1 102 ? -8.158 -1.596 15.908 1.00 85.75 102 ARG A O 1
ATOM 832 N N . THR A 1 103 ? -8.751 0.200 14.740 1.00 87.19 103 THR A N 1
ATOM 833 C CA . THR A 1 103 ? -7.460 0.874 14.872 1.00 87.19 103 THR A CA 1
ATOM 834 C C . THR A 1 103 ? -7.730 2.353 15.056 1.00 87.19 103 THR A C 1
ATOM 836 O O . THR A 1 103 ? -8.395 2.964 14.219 1.00 87.19 103 THR A O 1
ATOM 839 N N . PHE A 1 104 ? -7.167 2.921 16.112 1.00 86.00 104 PHE A N 1
ATOM 840 C CA . PHE A 1 104 ? -7.291 4.329 16.456 1.00 86.00 104 PHE A CA 1
ATOM 841 C C . PHE A 1 104 ? -5.948 5.034 16.259 1.00 86.00 104 PHE A C 1
ATOM 843 O O . PHE A 1 104 ? -4.872 4.462 16.432 1.00 86.00 104 PHE A O 1
ATOM 850 N N . GLU A 1 105 ? -5.991 6.288 15.846 1.00 84.25 105 GLU A N 1
ATOM 851 C CA . GLU A 1 105 ? -4.806 7.124 15.662 1.00 84.25 105 GLU A CA 1
ATOM 852 C C . GLU A 1 105 ? -4.733 8.105 16.829 1.00 84.25 105 GLU A C 1
ATOM 854 O O . GLU A 1 105 ? -5.771 8.634 17.209 1.00 84.25 105 GLU A O 1
ATOM 859 N N . ILE A 1 106 ? -3.552 8.286 17.436 1.00 82.31 106 ILE A N 1
ATOM 860 C CA . ILE A 1 106 ? -3.407 9.085 18.661 1.00 82.31 106 ILE A CA 1
ATOM 861 C C . ILE A 1 106 ? -2.172 9.973 18.587 1.00 82.31 106 ILE A C 1
ATOM 863 O O . ILE A 1 106 ? -1.047 9.530 18.798 1.00 82.31 106 ILE A O 1
ATOM 867 N N . GLU A 1 107 ? -2.357 11.254 18.343 1.00 81.62 107 GLU A N 1
ATOM 868 C CA . GLU A 1 107 ? -1.257 12.209 18.335 1.00 81.62 107 GLU A CA 1
ATOM 869 C C . GLU A 1 107 ? -1.080 12.821 19.728 1.00 81.62 107 GLU A C 1
ATOM 871 O O . GLU A 1 107 ? -1.983 13.482 20.214 1.00 81.62 107 GLU A O 1
ATOM 876 N N . ILE A 1 108 ? 0.063 12.579 20.386 1.00 80.12 108 ILE A N 1
ATOM 877 C CA . ILE A 1 108 ? 0.325 13.071 21.749 1.00 80.12 108 ILE A CA 1
ATOM 878 C C . ILE A 1 108 ? 1.695 13.743 21.789 1.00 80.12 108 ILE A C 1
ATOM 880 O O . ILE A 1 108 ? 2.695 13.143 21.393 1.00 80.12 108 ILE A O 1
ATOM 884 N N . SER A 1 109 ? 1.780 14.965 22.311 1.00 81.19 109 SER A N 1
ATOM 885 C CA . SER A 1 109 ? 3.070 15.630 22.527 1.00 81.19 109 SER A CA 1
ATOM 886 C C . SER A 1 109 ? 3.633 15.344 23.916 1.00 81.19 109 SER A C 1
ATOM 888 O O . SER A 1 109 ? 4.844 15.152 24.055 1.00 81.19 109 SER A O 1
ATOM 890 N N . PHE A 1 110 ? 2.767 15.268 24.928 1.00 76.81 110 PHE A N 1
ATOM 891 C CA . PHE A 1 110 ? 3.145 15.011 26.316 1.00 76.81 110 PHE A CA 1
ATOM 892 C C . PHE A 1 110 ? 2.197 14.015 26.986 1.00 76.81 110 PHE A C 1
ATOM 894 O O . PHE A 1 110 ? 1.008 13.989 26.707 1.00 76.81 110 PHE A O 1
ATOM 901 N N . VAL A 1 111 ? 2.711 13.203 27.913 1.00 77.19 111 VAL A N 1
ATOM 902 C CA . VAL A 1 111 ? 1.912 12.152 28.576 1.00 77.19 111 VAL A CA 1
ATOM 903 C C . VAL A 1 111 ? 0.708 12.716 29.334 1.00 77.19 111 VAL A C 1
ATOM 905 O O . VAL A 1 111 ? -0.324 12.057 29.386 1.00 77.19 111 VAL A O 1
ATOM 908 N N . ASP A 1 112 ? 0.819 13.934 29.860 1.00 77.94 112 ASP A N 1
ATOM 909 C CA . ASP A 1 112 ? -0.261 14.595 30.600 1.00 77.94 112 ASP A CA 1
ATOM 910 C C . ASP A 1 112 ? -1.480 14.923 29.709 1.00 77.94 112 ASP A C 1
ATOM 912 O O . ASP A 1 112 ? -2.580 15.087 30.223 1.00 77.94 112 ASP A O 1
ATOM 916 N N . GLU A 1 113 ? -1.309 14.968 28.381 1.00 78.25 113 GLU A N 1
ATOM 917 C CA . GLU A 1 113 ? -2.387 15.207 27.404 1.00 78.25 113 GLU A CA 1
ATOM 918 C C . GLU A 1 113 ? -3.217 13.940 27.128 1.00 78.25 113 GLU A C 1
ATOM 920 O O . GLU A 1 113 ? -4.282 14.011 26.519 1.00 78.25 113 GLU A O 1
ATOM 925 N N . LEU A 1 114 ? -2.748 12.759 27.549 1.00 79.69 114 LEU A N 1
ATOM 926 C CA . LEU A 1 114 ? -3.391 11.484 27.218 1.00 79.69 114 LEU A CA 1
ATOM 927 C C . LEU A 1 114 ? -4.832 11.406 27.740 1.00 79.69 114 LEU A C 1
ATOM 929 O O . LEU A 1 114 ? -5.714 10.936 27.023 1.00 79.69 114 LEU A O 1
ATOM 933 N N . ASP A 1 115 ? -5.058 11.859 28.975 1.00 79.94 115 ASP A N 1
ATOM 934 C CA . ASP A 1 115 ? -6.382 11.821 29.602 1.00 79.94 115 ASP A CA 1
ATOM 935 C C . ASP A 1 115 ? -7.368 12.760 28.884 1.00 79.94 115 ASP A C 1
ATOM 937 O O . ASP A 1 115 ? -8.537 12.413 28.719 1.00 79.94 115 ASP A O 1
ATOM 941 N N . GLU A 1 116 ? -6.890 13.912 28.401 1.00 83.25 116 GLU A N 1
ATOM 942 C CA . GLU A 1 116 ? -7.675 14.871 27.612 1.00 83.25 116 GLU A CA 1
ATOM 943 C C . GLU A 1 116 ? -8.039 14.282 26.243 1.00 83.25 116 GLU A C 1
ATOM 945 O O . GLU A 1 116 ? -9.207 14.259 25.864 1.00 83.25 116 GLU A O 1
ATOM 950 N N . ILE A 1 117 ? -7.077 13.671 25.546 1.00 83.44 117 ILE A N 1
ATOM 951 C CA . ILE A 1 117 ? -7.307 13.041 24.235 1.00 83.44 117 ILE A CA 1
ATOM 952 C C . ILE A 1 117 ? -8.280 11.856 24.337 1.00 83.44 117 ILE A C 1
ATOM 954 O O . ILE A 1 117 ? -9.119 11.648 23.454 1.00 83.44 117 ILE A O 1
ATOM 958 N N . PHE A 1 118 ? -8.199 11.068 25.412 1.00 81.56 118 PHE A N 1
ATOM 959 C CA . PHE A 1 118 ? -9.151 9.986 25.672 1.00 81.56 118 PHE A CA 1
ATOM 960 C C . PHE A 1 118 ? -10.565 10.490 25.954 1.00 81.56 118 PHE A C 1
ATOM 962 O O . PHE A 1 118 ? -11.519 9.812 25.574 1.00 81.56 118 PHE A O 1
ATOM 969 N N . ALA A 1 119 ? -10.713 11.651 26.590 1.00 81.44 119 ALA A N 1
ATOM 970 C CA . ALA A 1 119 ? -12.019 12.245 26.842 1.00 81.44 119 ALA A CA 1
ATOM 971 C C . ALA A 1 119 ? -12.621 12.887 25.581 1.00 81.44 119 ALA A C 1
ATOM 973 O O . ALA A 1 119 ? -13.802 12.677 25.300 1.00 81.44 119 ALA A O 1
ATOM 974 N N . ASP A 1 120 ? -11.815 13.622 24.813 1.00 82.62 120 ASP A N 1
ATOM 975 C CA . ASP A 1 120 ? -12.314 14.489 23.742 1.00 82.62 120 ASP A CA 1
ATOM 976 C C . ASP A 1 120 ? -12.403 13.784 22.382 1.00 82.62 120 ASP A C 1
ATOM 978 O O . ASP A 1 120 ? -13.414 13.893 21.684 1.00 82.62 120 ASP A O 1
ATOM 982 N N . GLU A 1 121 ? -11.369 13.035 21.992 1.00 81.69 121 GLU A N 1
ATOM 983 C CA . GLU A 1 121 ? -11.267 12.462 20.641 1.00 81.69 121 GLU A CA 1
ATOM 984 C C . GLU A 1 121 ? -11.504 10.951 20.610 1.00 81.69 121 GLU A C 1
ATOM 986 O O . GLU A 1 121 ? -12.054 10.417 19.644 1.00 81.69 121 GLU A O 1
ATOM 991 N N . LEU A 1 122 ? -11.085 10.247 21.663 1.00 84.25 122 LEU A N 1
ATOM 992 C CA . LEU A 1 122 ? -11.000 8.785 21.691 1.00 84.25 122 LEU A CA 1
ATOM 993 C C . LEU A 1 122 ? -11.889 8.151 22.760 1.00 84.25 122 LEU A C 1
ATOM 995 O O . LEU A 1 122 ? -11.568 7.086 23.289 1.00 84.25 122 LEU A O 1
ATOM 999 N N . TRP A 1 123 ? -13.038 8.767 23.029 1.00 83.44 123 TRP A N 1
ATOM 1000 C CA . TRP A 1 123 ? -13.995 8.278 24.021 1.00 83.44 123 TRP A CA 1
ATOM 1001 C C . TRP A 1 123 ? -14.452 6.834 23.737 1.00 83.44 123 TRP A C 1
ATOM 1003 O O . TRP A 1 123 ? -14.573 6.039 24.666 1.00 83.44 123 TRP A O 1
ATOM 1013 N N . GLU A 1 124 ? -14.630 6.457 22.461 1.00 83.56 124 GLU A N 1
ATOM 1014 C CA . GLU A 1 124 ? -14.982 5.082 22.063 1.00 83.56 124 GLU A CA 1
ATOM 1015 C C . GLU A 1 124 ? -13.896 4.082 22.470 1.00 83.56 124 GLU A C 1
ATOM 1017 O O . GLU A 1 124 ? -14.186 2.997 22.970 1.00 83.56 124 GLU A O 1
ATOM 1022 N N . LEU A 1 125 ? -12.629 4.455 22.279 1.00 84.25 125 LEU A N 1
ATOM 1023 C CA . LEU A 1 125 ? -11.499 3.620 22.659 1.00 84.25 125 LEU A CA 1
ATOM 1024 C C . LEU A 1 125 ? -11.365 3.539 24.180 1.00 84.25 125 LEU A C 1
ATOM 1026 O O . LEU A 1 125 ? -11.062 2.468 24.699 1.00 84.25 125 LEU A O 1
ATOM 1030 N N . ALA A 1 126 ? -11.592 4.641 24.897 1.00 83.12 126 ALA A N 1
ATOM 1031 C CA . ALA A 1 126 ? -11.576 4.651 26.355 1.00 83.12 126 ALA A CA 1
ATOM 1032 C C . ALA A 1 126 ? -12.659 3.721 26.930 1.00 83.12 126 ALA A C 1
ATOM 1034 O O . ALA A 1 126 ? -12.369 2.927 27.829 1.00 83.12 126 ALA A O 1
ATOM 1035 N N . ASP A 1 127 ? -13.869 3.758 26.367 1.00 83.12 127 ASP A N 1
ATOM 1036 C CA . ASP A 1 127 ? -14.968 2.865 26.741 1.00 83.12 127 ASP A CA 1
ATOM 1037 C C . ASP A 1 127 ? -14.635 1.398 26.423 1.00 83.12 127 ASP A C 1
ATOM 1039 O O . ASP A 1 127 ? -14.747 0.526 27.289 1.00 83.12 127 ASP A O 1
ATOM 1043 N N . GLU A 1 128 ? -14.120 1.113 25.221 1.00 82.56 128 GLU A N 1
ATOM 1044 C CA . GLU A 1 128 ? -13.707 -0.241 24.837 1.00 82.56 128 GLU A CA 1
ATOM 1045 C C . GLU A 1 128 ? -12.550 -0.756 25.709 1.00 82.56 128 GLU A C 1
ATOM 1047 O O . GLU A 1 128 ? -12.564 -1.920 26.113 1.00 82.56 128 GLU A O 1
ATOM 1052 N N . LEU A 1 129 ? -11.573 0.077 26.066 1.00 82.19 129 LEU A N 1
ATOM 1053 C CA . LEU A 1 129 ? -10.465 -0.308 26.946 1.00 82.19 129 LEU A CA 1
ATOM 1054 C C . LEU A 1 129 ? -10.931 -0.647 28.364 1.00 82.19 129 LEU A C 1
ATOM 1056 O O . LEU A 1 129 ? -10.342 -1.527 28.987 1.00 82.19 129 LEU A O 1
ATOM 1060 N N . GLN A 1 130 ? -11.966 0.022 28.874 1.00 79.38 130 GLN A N 1
ATOM 1061 C CA . GLN A 1 130 ? -12.499 -0.228 30.215 1.00 79.38 130 GLN A CA 1
ATOM 1062 C C . GLN A 1 130 ? -13.469 -1.418 30.250 1.00 79.38 130 GLN A C 1
ATOM 1064 O O . GLN A 1 130 ? -13.439 -2.207 31.198 1.00 79.38 130 GLN A O 1
ATOM 1069 N N . ASN A 1 131 ? -14.306 -1.569 29.219 1.00 76.38 131 ASN A N 1
ATOM 1070 C CA . ASN A 1 131 ? -15.468 -2.463 29.250 1.00 76.38 131 ASN A CA 1
ATOM 1071 C C . ASN A 1 131 ? -15.311 -3.748 28.426 1.00 76.38 131 ASN A C 1
ATOM 1073 O O . ASN A 1 131 ? -15.998 -4.741 28.692 1.00 76.38 131 ASN A O 1
ATOM 1077 N N . SER A 1 132 ? -14.430 -3.773 27.425 1.00 72.69 132 SER A N 1
ATOM 1078 C CA . SER A 1 132 ? -14.214 -4.970 26.604 1.00 72.69 132 SER A CA 1
ATOM 1079 C C . SER A 1 132 ? -13.194 -5.914 27.245 1.00 72.69 132 SER A C 1
ATOM 1081 O O . SER A 1 132 ? -12.442 -5.526 28.123 1.00 72.69 132 SER A O 1
ATOM 1083 N N . LYS A 1 133 ? -13.132 -7.178 26.808 1.00 74.56 133 LYS A N 1
ATOM 1084 C CA . LYS A 1 133 ? -12.032 -8.109 27.150 1.00 74.56 133 LYS A CA 1
ATOM 1085 C C . LYS A 1 133 ? -11.037 -8.260 25.995 1.00 74.56 133 LYS A C 1
ATOM 1087 O O . LYS A 1 133 ? -10.364 -9.287 25.900 1.00 74.56 133 LYS A O 1
ATOM 1092 N N . THR A 1 134 ? -10.999 -7.296 25.076 1.00 76.56 134 THR A N 1
ATOM 1093 C CA . THR A 1 134 ? -10.128 -7.374 23.904 1.00 76.56 134 THR A CA 1
ATOM 1094 C C . THR A 1 134 ? -8.721 -6.911 24.250 1.00 76.56 134 THR A C 1
ATOM 1096 O O . THR A 1 134 ? -8.500 -6.091 25.140 1.00 76.56 134 THR A O 1
ATOM 1099 N N . TRP A 1 135 ? -7.754 -7.498 23.557 1.00 83.12 135 TRP A N 1
ATOM 1100 C CA . TRP A 1 135 ? -6.353 -7.138 23.690 1.00 83.12 135 TRP A CA 1
ATOM 1101 C C . TRP A 1 135 ? -6.044 -6.008 22.721 1.00 83.12 135 TRP A C 1
ATOM 1103 O O . TRP A 1 135 ? -6.376 -6.116 21.542 1.00 83.12 135 TRP A O 1
ATOM 1113 N N . TRP A 1 136 ? -5.382 -4.971 23.223 1.00 83.12 136 TR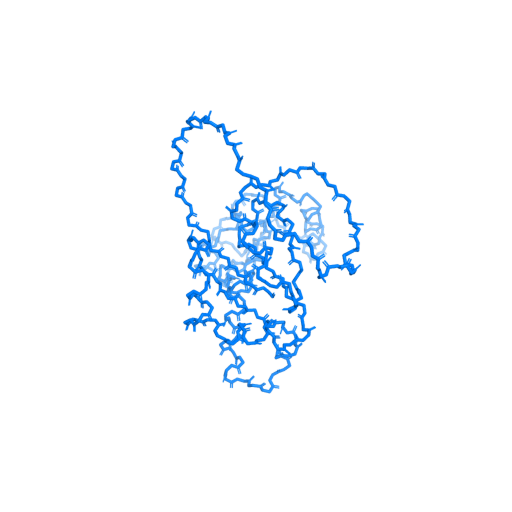P A N 1
ATOM 1114 C CA . TRP A 1 136 ? -4.969 -3.813 22.435 1.00 83.12 136 TRP A CA 1
ATOM 1115 C C . TRP A 1 136 ? -3.448 -3.718 22.370 1.00 83.12 136 TRP A C 1
ATOM 1117 O O . TRP A 1 136 ? -2.735 -4.125 23.296 1.00 83.12 136 TRP A O 1
ATOM 1127 N N . ILE A 1 137 ? -2.958 -3.182 21.256 1.00 83.25 137 ILE A N 1
ATOM 1128 C CA . ILE A 1 137 ? -1.548 -3.050 20.917 1.00 83.25 137 ILE A CA 1
ATOM 1129 C C . ILE A 1 137 ? -1.238 -1.574 20.645 1.00 83.25 137 ILE A C 1
ATOM 1131 O O . ILE A 1 137 ? -1.557 -1.016 19.598 1.00 83.25 137 ILE A O 1
ATOM 1135 N N . LEU A 1 138 ? -0.490 -0.931 21.539 1.00 82.50 138 LEU A N 1
ATOM 1136 C CA . LEU A 1 138 ? 0.035 0.402 21.244 1.00 82.50 138 LEU A CA 1
ATOM 1137 C C . LEU A 1 138 ? 1.250 0.278 20.318 1.00 82.50 138 LEU A C 1
ATOM 1139 O O . LEU A 1 138 ? 2.265 -0.315 20.691 1.00 82.50 138 LEU A O 1
ATOM 1143 N N . LYS A 1 139 ? 1.164 0.844 19.107 1.00 79.19 139 LYS A N 1
ATOM 1144 C CA . LYS A 1 139 ? 2.266 0.810 18.137 1.00 79.19 139 LYS A CA 1
ATOM 1145 C C . LYS A 1 139 ? 2.758 2.229 17.830 1.00 79.19 139 LYS A C 1
ATOM 1147 O O . LYS A 1 139 ? 2.000 3.008 17.250 1.00 79.19 139 LYS A O 1
ATOM 1152 N N . PRO A 1 140 ? 4.030 2.562 18.111 1.00 77.25 140 PRO A N 1
ATOM 1153 C CA . PRO A 1 140 ? 4.586 3.835 17.668 1.00 77.25 140 PRO A CA 1
ATOM 1154 C C . PRO A 1 140 ? 4.620 3.897 16.134 1.00 77.25 140 PRO A C 1
ATOM 1156 O O . PRO A 1 140 ? 4.851 2.888 15.458 1.00 77.25 140 PRO A O 1
ATOM 1159 N N . LEU A 1 141 ? 4.376 5.084 15.572 1.00 65.88 141 LEU A N 1
ATOM 1160 C CA . LEU A 1 141 ? 4.387 5.287 14.119 1.00 65.88 141 LEU A CA 1
ATOM 1161 C C . LEU A 1 141 ? 5.806 5.224 13.528 1.00 65.88 141 LEU A C 1
ATOM 1163 O O . LEU A 1 141 ? 5.965 4.857 12.362 1.00 65.88 141 LEU A O 1
ATOM 1167 N N . SER A 1 142 ? 6.833 5.543 14.324 1.00 60.41 142 SER A N 1
ATOM 1168 C CA . SER A 1 142 ? 8.237 5.501 13.902 1.00 60.41 142 SER A CA 1
ATOM 1169 C C . SER A 1 142 ? 8.835 4.097 14.033 1.00 60.41 142 SER A C 1
ATOM 1171 O O . SER A 1 142 ? 8.757 3.466 15.085 1.00 60.41 142 SER A O 1
ATOM 1173 N N . GLN A 1 143 ? 9.471 3.623 12.957 1.00 53.28 143 GLN A N 1
ATOM 1174 C CA . GLN A 1 143 ? 10.153 2.323 12.872 1.00 53.28 143 GLN A CA 1
ATOM 1175 C C . GLN A 1 143 ? 11.577 2.329 13.460 1.00 53.28 143 GLN A C 1
ATOM 1177 O O . GLN A 1 143 ? 12.274 1.324 13.360 1.00 53.28 143 GLN A O 1
ATOM 1182 N N . ILE A 1 144 ? 12.042 3.445 14.033 1.00 46.12 144 ILE A N 1
ATOM 1183 C CA . ILE A 1 144 ? 13.468 3.622 14.372 1.00 46.12 144 ILE A CA 1
ATOM 1184 C C . ILE A 1 144 ? 13.862 2.962 15.700 1.00 46.12 144 ILE A C 1
ATOM 1186 O O . ILE A 1 144 ? 15.044 2.758 15.964 1.00 46.12 144 ILE A O 1
ATOM 1190 N N . TYR A 1 145 ? 12.906 2.512 16.505 1.00 40.78 145 TYR A N 1
ATOM 1191 C CA . TYR A 1 145 ? 13.224 1.774 17.719 1.00 40.78 145 TYR A CA 1
ATOM 1192 C C . TYR A 1 145 ? 12.550 0.413 17.652 1.00 40.78 145 TYR A C 1
ATOM 1194 O O . TYR A 1 145 ? 11.360 0.321 17.350 1.00 40.78 145 TYR A O 1
ATOM 1202 N N . ASN A 1 146 ? 13.304 -0.639 17.980 1.00 42.66 146 ASN A N 1
ATOM 1203 C CA . ASN A 1 146 ? 12.768 -1.922 18.435 1.00 42.66 146 ASN A CA 1
ATOM 1204 C C . ASN A 1 146 ? 12.027 -1.691 19.763 1.00 42.66 146 ASN A C 1
ATOM 1206 O O . ASN A 1 146 ? 12.443 -2.158 20.821 1.00 42.66 146 ASN A O 1
ATOM 1210 N N . ALA A 1 147 ? 10.979 -0.874 19.727 1.00 48.16 147 ALA A N 1
ATOM 1211 C CA . ALA A 1 147 ? 10.134 -0.597 20.856 1.00 48.16 147 ALA A CA 1
ATOM 1212 C C . ALA A 1 147 ? 9.348 -1.875 21.116 1.00 48.16 147 ALA A C 1
ATOM 1214 O O . ALA A 1 147 ? 8.633 -2.374 20.241 1.00 48.16 147 ALA A O 1
ATOM 1215 N N . VAL A 1 148 ? 9.534 -2.425 22.314 1.00 52.16 148 VAL A N 1
ATOM 1216 C CA . VAL A 1 148 ? 8.680 -3.487 22.836 1.00 52.16 148 VAL A CA 1
ATOM 1217 C C . VAL A 1 148 ? 7.249 -3.001 22.688 1.00 52.16 148 VAL A C 1
ATOM 1219 O O . VAL A 1 148 ? 6.926 -1.905 23.132 1.00 52.16 148 VAL A O 1
ATOM 1222 N N . VAL A 1 149 ? 6.428 -3.795 22.011 1.00 57.38 149 VAL A N 1
ATOM 1223 C CA . VAL A 1 149 ? 5.012 -3.511 21.815 1.00 57.38 149 VAL A CA 1
ATOM 1224 C C . VAL A 1 149 ? 4.278 -4.011 23.060 1.00 57.38 149 VAL A C 1
ATOM 1226 O O . VAL A 1 149 ? 4.180 -5.228 23.239 1.00 57.38 149 VAL A O 1
ATOM 1229 N N . PRO A 1 150 ? 3.817 -3.128 23.960 1.00 59.62 150 PRO A N 1
ATOM 1230 C CA . PRO A 1 150 ? 3.088 -3.560 25.140 1.00 59.62 150 PRO A CA 1
ATOM 1231 C C . PRO A 1 150 ? 1.696 -4.069 24.743 1.00 59.62 150 PRO A C 1
ATOM 1233 O O . PRO A 1 150 ? 0.975 -3.427 23.978 1.00 59.62 150 PRO A O 1
ATOM 1236 N N . LEU A 1 151 ? 1.334 -5.236 25.278 1.00 55.06 151 LEU A N 1
ATOM 1237 C CA . LEU A 1 151 ? -0.032 -5.750 25.266 1.00 55.06 151 LEU A CA 1
ATOM 1238 C C . LEU A 1 151 ? -0.747 -5.234 26.510 1.00 55.06 151 LEU A C 1
ATOM 1240 O O . LEU A 1 151 ? -0.243 -5.407 27.623 1.00 55.06 151 LEU A O 1
ATOM 1244 N N . PHE A 1 152 ? -1.921 -4.639 26.326 1.00 61.94 152 PHE A N 1
ATOM 1245 C CA . PHE A 1 152 ? -2.730 -4.152 27.438 1.00 61.94 152 PHE A CA 1
ATOM 1246 C C . PHE A 1 152 ? -4.006 -4.971 27.598 1.00 61.94 152 PHE A C 1
ATOM 1248 O O . PHE A 1 152 ? -4.636 -5.381 26.622 1.00 61.94 152 PHE A O 1
ATOM 1255 N N . THR A 1 153 ? -4.378 -5.174 28.861 1.00 54.97 153 THR A N 1
ATOM 1256 C CA . THR A 1 153 ? -5.681 -5.687 29.287 1.00 54.97 153 THR A CA 1
ATOM 1257 C C . THR A 1 153 ? -6.440 -4.605 30.061 1.00 54.97 153 THR A C 1
ATOM 1259 O O . THR A 1 153 ? -5.792 -3.767 30.699 1.00 54.97 153 THR A O 1
ATOM 1262 N N . PRO A 1 154 ? -7.782 -4.674 30.116 1.00 50.94 154 PRO A N 1
ATOM 1263 C CA . PRO A 1 154 ? -8.652 -3.654 30.724 1.00 50.94 154 PRO A CA 1
ATOM 1264 C C . PRO A 1 154 ? -8.323 -3.292 32.173 1.00 50.94 154 PRO A C 1
ATOM 1266 O O . PRO A 1 154 ? -8.51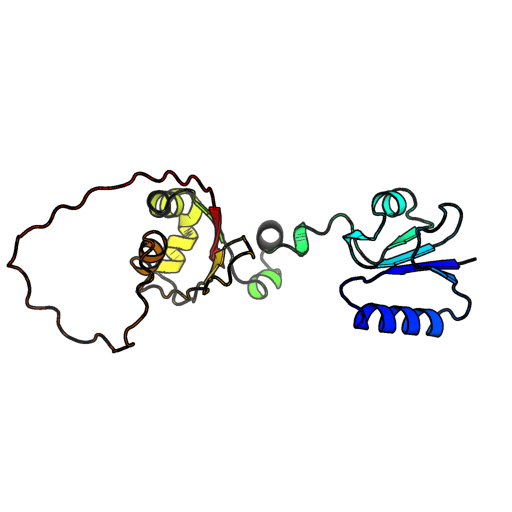9 -2.170 32.621 1.00 50.94 154 PRO A O 1
ATOM 1269 N N . THR A 1 155 ? -7.792 -4.239 32.943 1.00 48.19 155 THR A N 1
ATOM 1270 C CA . THR A 1 155 ? -7.484 -4.046 34.365 1.00 48.19 155 THR A CA 1
ATOM 1271 C C . THR A 1 155 ? -6.165 -3.323 34.636 1.00 48.19 155 THR A C 1
ATOM 1273 O O . THR A 1 155 ? -5.886 -2.998 35.789 1.00 48.19 155 THR A O 1
ATOM 1276 N N . THR A 1 156 ? -5.349 -3.058 33.612 1.00 50.38 156 THR A N 1
ATOM 1277 C CA . THR A 1 156 ? -3.962 -2.591 33.788 1.00 50.38 156 THR A CA 1
ATOM 1278 C C . THR A 1 156 ? -3.709 -1.222 33.150 1.00 50.38 156 THR A C 1
ATOM 1280 O O . THR A 1 156 ? -2.599 -0.721 33.241 1.00 50.38 156 THR A O 1
ATOM 1283 N N . VAL A 1 157 ? -4.698 -0.585 32.515 1.00 48.84 157 VAL A N 1
ATOM 1284 C CA . VAL A 1 157 ? -4.466 0.541 31.581 1.00 48.84 157 VAL A CA 1
ATOM 1285 C C . VAL A 1 157 ? -3.873 1.803 32.231 1.00 48.84 157 VAL A C 1
ATOM 1287 O O . VAL A 1 157 ? -3.173 2.554 31.562 1.00 48.84 157 VAL A O 1
ATOM 1290 N N . ALA A 1 158 ? -4.053 2.013 33.539 1.00 43.28 158 ALA A N 1
ATOM 1291 C CA . ALA A 1 158 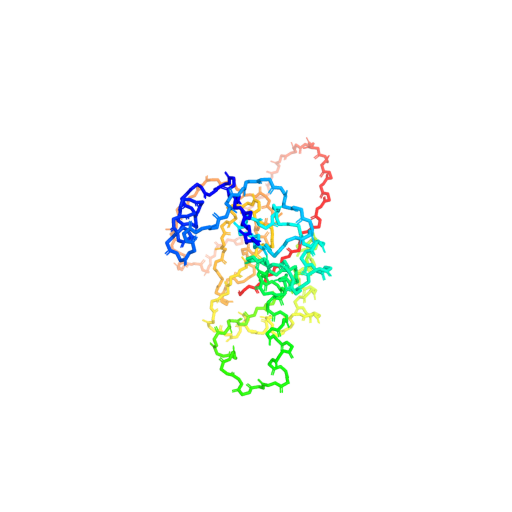? -3.633 3.260 34.190 1.00 43.28 158 ALA A CA 1
ATOM 1292 C C . ALA A 1 158 ? -2.120 3.377 34.483 1.00 43.28 158 ALA A C 1
ATOM 1294 O O . ALA A 1 158 ? -1.604 4.481 34.610 1.00 43.28 158 ALA A O 1
ATOM 1295 N N . TRP A 1 159 ? -1.383 2.268 34.610 1.00 37.03 159 TRP A N 1
ATOM 1296 C CA . TRP A 1 159 ? -0.012 2.303 35.160 1.00 37.03 159 TRP A CA 1
ATOM 1297 C C . TRP A 1 159 ? 1.137 2.137 34.147 1.00 37.03 159 TRP A C 1
ATOM 1299 O O . TRP A 1 159 ? 2.155 2.812 34.309 1.00 37.03 159 TRP A O 1
ATOM 1309 N N . PRO A 1 160 ? 1.043 1.303 33.092 1.00 44.38 160 PRO A N 1
ATOM 1310 C CA . PRO A 1 160 ? 2.167 1.093 32.188 1.00 44.38 160 PRO A CA 1
ATOM 1311 C C . PRO A 1 160 ? 2.324 2.193 31.130 1.00 44.38 160 PRO A C 1
ATOM 1313 O O . PRO A 1 160 ? 3.439 2.390 30.656 1.00 44.38 160 PRO A O 1
ATOM 1316 N N . ILE A 1 161 ? 1.266 2.943 30.789 1.00 47.38 161 ILE A N 1
ATOM 1317 C CA . ILE A 1 161 ? 1.370 4.050 29.819 1.00 47.38 161 ILE A CA 1
ATOM 1318 C C . ILE A 1 161 ? 2.146 5.233 30.431 1.00 47.38 161 ILE A C 1
ATOM 1320 O O . ILE A 1 161 ? 3.048 5.779 29.800 1.00 47.38 161 ILE A O 1
ATOM 1324 N N . VAL A 1 162 ? 1.908 5.538 31.712 1.00 44.03 162 VAL A N 1
ATOM 1325 C CA . VAL A 1 162 ? 2.648 6.569 32.471 1.00 44.03 162 VAL A CA 1
ATOM 1326 C C . VAL A 1 162 ? 4.107 6.156 32.736 1.00 44.03 162 VAL A C 1
ATOM 1328 O O . VAL A 1 162 ? 5.019 6.989 32.727 1.00 44.03 162 VAL A O 1
ATOM 1331 N N . ALA A 1 163 ? 4.368 4.856 32.908 1.00 38.53 163 ALA A N 1
ATOM 1332 C CA . ALA A 1 163 ? 5.721 4.331 33.113 1.00 38.53 163 ALA A CA 1
ATOM 1333 C C . ALA A 1 163 ? 6.626 4.437 31.868 1.00 38.53 163 ALA A C 1
ATOM 1335 O O . ALA A 1 163 ? 7.845 4.392 32.002 1.00 38.53 163 ALA A O 1
ATOM 1336 N N . MET A 1 164 ? 6.065 4.608 30.665 1.00 41.44 164 MET A N 1
ATOM 1337 C CA . MET A 1 164 ? 6.846 4.822 29.436 1.00 41.44 164 MET A CA 1
ATOM 1338 C C . MET A 1 164 ? 7.376 6.260 29.298 1.00 41.44 164 MET A C 1
ATOM 1340 O O . MET A 1 164 ? 8.414 6.461 28.672 1.00 41.44 164 MET A O 1
ATOM 1344 N N . GLY A 1 165 ? 6.707 7.255 29.898 1.00 38.62 165 GLY A N 1
ATOM 1345 C CA . GLY A 1 165 ? 7.124 8.667 29.858 1.00 38.62 165 GLY A CA 1
ATOM 1346 C C . GLY A 1 165 ? 8.165 9.058 30.908 1.00 38.62 165 GLY A C 1
ATOM 1347 O O . GLY A 1 165 ? 8.849 10.071 30.777 1.00 38.62 165 GLY A O 1
ATOM 1348 N N . SER A 1 166 ? 8.322 8.244 31.947 1.00 34.12 166 SER A N 1
ATOM 1349 C CA . SER A 1 166 ? 9.366 8.403 32.952 1.00 34.12 166 SER A CA 1
ATOM 1350 C C . SER A 1 166 ? 10.484 7.434 32.596 1.00 34.12 166 SER A C 1
ATOM 1352 O O . SER A 1 166 ? 10.310 6.237 32.749 1.00 34.12 166 SER A O 1
ATOM 1354 N N . GLY A 1 167 ? 11.611 7.925 32.069 1.00 35.97 167 GLY A N 1
ATOM 1355 C CA . GLY A 1 167 ? 12.754 7.129 31.589 1.00 35.97 167 GLY A CA 1
ATOM 1356 C C . GLY A 1 167 ? 13.444 6.254 32.649 1.00 35.97 167 GLY A C 1
ATOM 1357 O O . GLY A 1 167 ? 14.637 6.393 32.898 1.00 35.97 167 GLY A O 1
ATOM 1358 N N . CYS A 1 168 ? 12.712 5.335 33.269 1.00 30.31 168 CYS A N 1
ATOM 1359 C CA . CYS A 1 168 ? 13.155 4.423 34.303 1.00 30.31 168 CYS A CA 1
ATOM 1360 C C . CYS A 1 168 ? 13.273 3.018 33.705 1.00 30.31 168 CYS A C 1
ATOM 1362 O O . CYS A 1 168 ? 12.552 2.089 34.058 1.00 30.31 168 CYS A O 1
ATOM 1364 N N . PHE A 1 169 ? 14.214 2.853 32.775 1.00 33.09 169 PHE A N 1
ATOM 1365 C CA . PHE A 1 169 ? 14.767 1.535 32.487 1.00 33.09 169 PHE A CA 1
ATOM 1366 C C . PHE A 1 169 ? 15.808 1.221 33.567 1.00 33.09 169 PHE A C 1
ATOM 1368 O O . PHE A 1 169 ? 17.004 1.410 33.359 1.00 33.09 169 PHE A O 1
ATOM 1375 N N . THR A 1 170 ? 15.373 0.744 34.736 1.00 28.59 170 THR A N 1
ATOM 1376 C CA . THR A 1 170 ? 16.268 -0.049 35.587 1.00 28.59 170 THR A CA 1
ATOM 1377 C C . THR A 1 170 ? 16.080 -1.510 35.232 1.00 28.59 170 THR A C 1
ATOM 1379 O O . THR A 1 170 ? 15.040 -2.118 35.484 1.00 28.59 170 THR A O 1
ATOM 1382 N N . THR A 1 171 ? 17.105 -2.050 34.592 1.00 31.08 171 THR A N 1
ATOM 1383 C CA . THR A 1 171 ? 17.283 -3.462 34.300 1.00 31.08 171 THR A CA 1
ATOM 1384 C C . THR A 1 171 ? 17.199 -4.296 35.582 1.00 31.08 171 THR A C 1
ATOM 1386 O O . THR A 1 171 ? 17.966 -4.104 36.519 1.00 31.08 171 THR A O 1
ATOM 1389 N N . GLY A 1 172 ? 16.283 -5.267 35.584 1.00 27.00 172 GLY A N 1
ATOM 1390 C CA . GLY A 1 172 ? 16.232 -6.364 36.551 1.00 27.00 172 GLY A CA 1
ATOM 1391 C C . GLY A 1 172 ? 15.171 -6.213 37.641 1.00 27.00 172 GLY A C 1
ATOM 1392 O O . GLY A 1 172 ? 15.332 -5.428 38.561 1.00 27.00 172 GLY A O 1
ATOM 1393 N N . LEU A 1 173 ? 14.109 -7.022 37.568 1.00 26.66 173 LEU A N 1
ATOM 1394 C CA . LEU A 1 173 ? 13.805 -8.087 38.536 1.00 26.66 173 LEU A CA 1
ATOM 1395 C C . LEU A 1 173 ? 12.419 -8.702 38.246 1.00 26.66 173 LEU A C 1
ATOM 1397 O O . LEU A 1 173 ? 11.392 -8.044 38.315 1.00 26.66 173 LEU A O 1
ATOM 1401 N N . HIS A 1 174 ? 12.439 -10.007 37.966 1.00 24.66 174 HIS A N 1
ATOM 1402 C CA . HIS A 1 174 ? 11.532 -11.032 38.496 1.00 24.66 174 HIS A CA 1
ATOM 1403 C C . HIS A 1 174 ? 10.004 -10.795 38.438 1.00 24.66 174 HIS A C 1
ATOM 1405 O O . HIS A 1 174 ? 9.397 -10.181 39.311 1.00 24.66 174 HIS A O 1
ATOM 1411 N N . TRP A 1 175 ? 9.358 -11.455 37.471 1.00 28.28 175 TRP A N 1
ATOM 1412 C CA . TRP A 1 175 ? 7.917 -11.716 37.460 1.00 28.28 175 TRP A CA 1
ATOM 1413 C C . TRP A 1 175 ? 7.538 -12.631 38.638 1.00 28.28 175 TRP A C 1
ATOM 1415 O O . TRP A 1 175 ? 7.720 -13.848 38.576 1.00 28.28 175 TRP A O 1
ATOM 1425 N N . ARG A 1 176 ? 7.020 -12.065 39.734 1.00 25.95 176 ARG A N 1
ATOM 1426 C CA . ARG A 1 176 ? 6.320 -12.824 40.782 1.00 25.95 176 ARG A CA 1
ATOM 1427 C C . ARG A 1 176 ? 4.978 -12.175 41.104 1.00 25.95 176 ARG A C 1
ATOM 1429 O O . ARG A 1 176 ? 4.906 -11.093 41.671 1.00 25.95 176 ARG A O 1
ATOM 1436 N N . THR A 1 177 ? 3.937 -12.905 40.713 1.00 30.70 177 THR A N 1
ATOM 1437 C CA . THR A 1 177 ? 2.551 -12.912 41.203 1.00 30.70 177 THR A CA 1
ATOM 1438 C C . THR A 1 177 ? 2.286 -12.071 42.455 1.00 30.70 177 THR A C 1
ATOM 1440 O O . THR A 1 177 ? 2.681 -12.456 43.556 1.00 30.70 177 THR A O 1
ATOM 1443 N N . TYR A 1 178 ? 1.528 -10.984 42.300 1.00 27.56 178 TYR A N 1
ATOM 1444 C CA . TYR A 1 178 ? 0.971 -10.224 43.417 1.00 27.56 178 TYR A CA 1
ATOM 1445 C C . TYR A 1 178 ? -0.503 -10.600 43.610 1.00 27.56 178 TYR A C 1
ATOM 1447 O O . TYR A 1 178 ? -1.414 -9.993 43.055 1.00 27.56 178 TYR A O 1
ATOM 1455 N N . SER A 1 179 ? -0.731 -11.645 44.405 1.00 31.52 179 SER A N 1
ATOM 1456 C CA . SER A 1 179 ? -2.008 -11.882 45.078 1.00 31.52 179 SER A CA 1
ATOM 1457 C C . SER A 1 179 ? -1.748 -11.830 46.580 1.00 31.52 179 SER A C 1
ATOM 1459 O O . SER A 1 179 ? -0.860 -12.540 47.048 1.00 31.52 179 SER A O 1
ATOM 1461 N N . ARG A 1 180 ? -2.568 -11.061 47.308 1.00 28.45 180 ARG A N 1
ATOM 1462 C CA . ARG A 1 180 ? -2.584 -10.872 48.776 1.00 28.45 180 ARG A CA 1
ATOM 1463 C C . ARG A 1 180 ? -1.566 -9.867 49.331 1.00 28.45 180 ARG A C 1
ATOM 1465 O O . ARG A 1 180 ? -0.456 -10.230 49.680 1.00 28.45 180 ARG A O 1
ATOM 1472 N N . SER A 1 181 ? -2.005 -8.624 49.537 1.00 28.08 181 SER A N 1
ATOM 1473 C CA . SER A 1 181 ? -2.068 -8.016 50.883 1.00 28.08 181 SER A CA 1
ATOM 1474 C C . SER A 1 181 ? -2.441 -6.534 50.783 1.00 28.08 181 SER A C 1
ATOM 1476 O O . SER A 1 181 ? -1.613 -5.632 50.873 1.00 28.08 181 SER A O 1
ATOM 1478 N N . LEU A 1 182 ? -3.740 -6.292 50.619 1.00 34.69 182 LEU A N 1
ATOM 1479 C CA . LEU A 1 182 ? -4.400 -5.083 51.099 1.00 34.69 182 LEU A CA 1
ATOM 1480 C C . LEU A 1 182 ? -4.427 -5.178 52.632 1.00 34.69 182 LEU A C 1
ATOM 1482 O O . LEU A 1 182 ? -5.291 -5.861 53.177 1.00 34.69 182 LEU A O 1
ATOM 1486 N N . ARG A 1 183 ? -3.435 -4.576 53.300 1.00 33.00 183 ARG A N 1
ATOM 1487 C CA . ARG A 1 183 ? -3.410 -4.101 54.704 1.00 33.00 183 ARG A CA 1
ATOM 1488 C C . ARG A 1 183 ? -1.946 -3.957 55.125 1.00 33.00 183 ARG A C 1
ATOM 1490 O O . ARG A 1 183 ? -1.166 -4.877 54.928 1.00 33.00 183 ARG A O 1
ATOM 1497 N N . GLN A 1 184 ? -1.646 -2.841 55.791 1.00 29.16 184 GLN A N 1
ATOM 1498 C CA . GLN A 1 184 ? -0.357 -2.462 56.391 1.00 29.16 184 GLN A CA 1
ATOM 1499 C C . GLN A 1 184 ? 0.648 -1.797 55.437 1.00 29.16 184 GLN A C 1
ATOM 1501 O O . GLN A 1 184 ? 1.525 -2.451 54.899 1.00 29.16 184 GLN A O 1
ATOM 1506 N N . MET A 1 185 ? 0.547 -0.472 55.276 1.00 28.42 185 MET A N 1
ATOM 1507 C CA . MET A 1 185 ? 1.674 0.465 55.479 1.00 28.42 185 MET A CA 1
ATOM 1508 C C . MET A 1 185 ? 1.230 1.911 55.208 1.00 28.42 185 MET A C 1
ATOM 1510 O O . MET A 1 185 ? 1.749 2.631 54.364 1.00 28.42 185 MET A O 1
ATOM 1514 N N . THR A 1 186 ? 0.256 2.369 55.991 1.00 33.44 186 THR A N 1
ATOM 1515 C CA . THR A 1 186 ? 0.270 3.755 56.454 1.00 33.44 186 THR A CA 1
ATOM 1516 C C . THR A 1 186 ? 1.362 3.887 57.515 1.00 33.44 186 THR A C 1
ATOM 1518 O O . THR A 1 186 ? 1.363 3.124 58.477 1.00 33.44 186 THR A O 1
ATOM 1521 N N . GLN A 1 187 ? 2.192 4.921 57.363 1.00 29.81 187 GLN A N 1
ATOM 1522 C CA . GLN A 1 187 ? 3.149 5.499 58.318 1.00 29.81 187 GLN A CA 1
ATOM 1523 C C . GLN A 1 187 ? 4.632 5.112 58.183 1.00 29.81 187 GLN A C 1
ATOM 1525 O O . GLN A 1 187 ? 5.009 3.950 58.123 1.00 29.81 187 GLN A O 1
ATOM 1530 N N . LYS A 1 188 ? 5.444 6.177 58.316 1.00 27.67 188 LYS A N 1
ATOM 1531 C CA . LYS A 1 188 ? 6.896 6.252 58.552 1.00 27.67 188 LYS A CA 1
ATOM 1532 C C . LYS A 1 188 ? 7.799 6.069 57.319 1.00 27.67 188 LYS A C 1
ATOM 1534 O O . LYS A 1 188 ? 8.240 4.973 57.017 1.00 27.67 188 LYS A O 1
ATOM 1539 N N . THR A 1 189 ? 8.323 7.165 56.760 1.00 30.66 189 THR A N 1
ATOM 1540 C CA . THR A 1 189 ? 9.521 7.862 57.292 1.00 30.66 189 THR A CA 1
ATOM 1541 C C . THR A 1 189 ? 10.032 8.916 56.299 1.00 30.66 189 THR A C 1
ATOM 1543 O O . THR A 1 189 ? 10.398 8.614 55.170 1.00 30.66 189 THR A O 1
ATOM 1546 N N . LYS A 1 190 ? 10.099 10.172 56.757 1.00 34.22 190 LYS A N 1
ATOM 1547 C CA . LYS A 1 190 ? 10.873 11.270 56.156 1.00 34.22 190 LYS A CA 1
ATOM 1548 C C . LYS A 1 190 ? 12.375 10.995 56.327 1.00 34.22 190 LYS A C 1
ATOM 1550 O O . LYS A 1 190 ? 12.753 10.711 57.461 1.00 34.22 190 LYS A O 1
ATOM 1555 N N . ARG A 1 191 ? 13.213 11.234 55.303 1.00 27.23 191 ARG A N 1
ATOM 1556 C CA . ARG A 1 191 ? 14.453 12.060 55.371 1.00 27.23 191 ARG A CA 1
ATOM 1557 C C . ARG A 1 191 ? 15.371 11.909 54.137 1.00 27.23 191 ARG A C 1
ATOM 1559 O O . ARG A 1 191 ? 15.896 10.839 53.883 1.00 27.23 191 ARG A O 1
ATOM 1566 N N . THR A 1 192 ? 15.601 13.060 53.492 1.00 29.08 192 THR A N 1
ATOM 1567 C CA . THR A 1 192 ? 16.892 13.608 53.016 1.00 29.08 192 THR A CA 1
ATOM 1568 C C . THR A 1 192 ? 17.691 12.857 51.935 1.00 29.08 192 THR A C 1
ATOM 1570 O O . THR A 1 192 ? 18.209 11.784 52.190 1.00 29.08 192 THR A O 1
ATOM 1573 N N . VAL A 1 193 ? 17.942 13.513 50.788 1.00 32.31 193 VAL A N 1
ATOM 1574 C CA . VAL A 1 193 ? 19.276 13.992 50.337 1.00 32.31 193 VAL A CA 1
ATOM 1575 C C . VAL A 1 193 ? 19.134 14.798 49.033 1.00 32.31 193 VAL A C 1
ATOM 1577 O O . VAL A 1 193 ? 18.538 14.360 48.056 1.00 32.31 193 VAL A O 1
ATOM 1580 N N . LYS A 1 194 ? 19.703 16.010 49.052 1.00 34.81 194 LYS A N 1
ATOM 1581 C CA . LYS A 1 194 ? 19.906 16.925 47.920 1.00 34.81 194 LYS A CA 1
ATOM 1582 C C . LYS A 1 194 ? 20.942 16.355 46.944 1.00 34.81 194 LYS A C 1
ATOM 1584 O O . LYS A 1 194 ? 22.059 16.105 47.389 1.00 34.81 194 LYS A O 1
ATOM 1589 N N . ARG A 1 195 ? 20.660 16.351 45.634 1.00 29.86 195 ARG A N 1
ATOM 1590 C CA . ARG A 1 195 ? 21.644 16.637 44.566 1.00 29.86 195 ARG A CA 1
ATOM 1591 C C . ARG A 1 195 ? 20.956 17.360 43.401 1.00 29.86 195 ARG A C 1
ATOM 1593 O O . ARG A 1 195 ? 19.816 17.066 43.071 1.00 29.86 195 ARG A O 1
ATOM 1600 N N . LYS A 1 196 ? 21.647 18.366 42.864 1.00 33.97 196 LYS A N 1
ATOM 1601 C CA . LYS A 1 196 ? 21.237 19.289 41.793 1.00 33.97 196 LYS A CA 1
ATOM 1602 C C . LYS A 1 196 ? 21.994 18.921 40.504 1.00 33.97 196 LYS A C 1
ATOM 1604 O O . LYS A 1 196 ? 23.139 18.494 40.628 1.00 33.97 196 LYS A O 1
ATOM 1609 N N . ALA A 1 197 ? 21.383 19.246 39.354 1.00 28.30 197 ALA A N 1
ATOM 1610 C CA . ALA A 1 197 ? 21.895 19.343 37.965 1.00 28.30 197 ALA A CA 1
ATOM 1611 C C . ALA A 1 197 ? 21.402 18.246 36.991 1.00 28.30 197 ALA A C 1
ATOM 1613 O O . ALA A 1 197 ? 21.242 17.110 37.429 1.00 28.30 197 ALA A O 1
ATOM 1614 N N . PRO A 1 198 ? 21.280 18.516 35.671 1.00 29.31 198 PRO A N 1
ATOM 1615 C CA . PRO A 1 198 ? 21.022 19.775 34.960 1.00 29.31 198 PRO A CA 1
ATOM 1616 C C . PRO A 1 198 ? 19.705 19.738 34.143 1.00 29.31 198 PRO A C 1
ATOM 1618 O O . PRO A 1 198 ? 19.137 18.686 33.866 1.00 29.31 198 PRO A O 1
ATOM 1621 N N . THR A 1 199 ? 19.233 20.914 33.731 1.00 34.78 199 THR A N 1
ATOM 1622 C CA . THR A 1 199 ? 18.133 21.094 32.773 1.00 34.78 199 THR A CA 1
ATOM 1623 C C . THR A 1 199 ? 18.556 20.606 31.386 1.00 34.78 199 THR A C 1
ATOM 1625 O O . THR A 1 199 ? 19.488 21.161 30.809 1.00 34.78 199 THR A O 1
ATOM 1628 N N . ILE A 1 200 ? 17.846 19.623 30.830 1.00 24.16 200 ILE A N 1
ATOM 1629 C CA . ILE A 1 200 ? 17.920 19.261 29.410 1.00 24.16 200 ILE A CA 1
ATOM 1630 C C . ILE A 1 200 ? 16.514 19.436 28.832 1.00 24.16 200 ILE A C 1
ATOM 1632 O O . ILE A 1 200 ? 15.586 18.719 29.195 1.00 24.16 200 ILE A O 1
ATOM 1636 N N . ARG A 1 201 ? 16.354 20.435 27.957 1.00 27.83 201 ARG A N 1
ATOM 1637 C CA . ARG A 1 201 ? 15.189 20.553 27.075 1.00 27.83 201 ARG A CA 1
ATOM 1638 C C . ARG A 1 201 ? 15.307 19.471 26.008 1.00 27.83 201 ARG A C 1
ATOM 1640 O O . ARG A 1 201 ? 16.273 19.483 25.251 1.00 27.83 201 ARG A O 1
ATOM 1647 N N . VAL A 1 202 ? 14.311 18.601 25.913 1.00 27.86 202 VAL A N 1
ATOM 1648 C CA . VAL A 1 202 ? 14.075 17.787 24.719 1.00 27.86 202 VAL A CA 1
ATOM 1649 C C . VAL A 1 202 ? 12.631 18.037 24.312 1.00 27.86 202 VAL A C 1
ATOM 1651 O O . VAL A 1 202 ? 11.705 17.571 24.965 1.00 27.86 202 VAL A O 1
ATOM 1654 N N . SER A 1 203 ? 12.449 18.855 23.276 1.00 31.77 203 SER A N 1
ATOM 1655 C CA . SER A 1 203 ? 11.196 18.900 22.531 1.00 31.77 203 SER A CA 1
ATOM 1656 C C . SER A 1 203 ? 11.211 17.731 21.561 1.00 31.77 203 SER A C 1
ATOM 1658 O O . SER A 1 203 ? 12.135 17.626 20.752 1.00 31.77 203 SER A O 1
ATOM 1660 N N . SER A 1 204 ? 10.199 16.880 21.602 1.00 28.91 204 SER A N 1
ATOM 1661 C CA . SER A 1 204 ? 10.003 15.914 20.533 1.00 28.91 204 SER A CA 1
ATOM 1662 C C . SER A 1 204 ? 8.547 15.480 20.490 1.00 28.91 204 SER A C 1
ATOM 1664 O O . SER A 1 204 ? 8.137 14.612 21.259 1.00 28.91 204 SER A O 1
ATOM 1666 N N . HIS A 1 205 ? 7.796 16.109 19.587 1.00 29.25 205 HIS A N 1
ATOM 1667 C CA . HIS A 1 205 ? 6.484 15.652 19.146 1.00 29.25 205 HIS A CA 1
ATOM 1668 C C . HIS A 1 205 ? 6.609 14.221 18.619 1.00 29.25 205 HIS A C 1
ATOM 1670 O O . HIS A 1 205 ? 7.430 13.957 17.736 1.00 29.25 205 HIS A O 1
ATOM 1676 N N . HIS A 1 206 ? 5.833 13.298 19.179 1.00 35.00 206 HIS A N 1
ATOM 1677 C CA . HIS A 1 206 ? 5.792 11.915 18.725 1.00 35.00 206 HIS A CA 1
ATOM 1678 C C . HIS A 1 206 ? 4.345 11.469 18.587 1.00 35.00 206 HIS A C 1
ATOM 1680 O O . HIS A 1 206 ? 3.648 11.251 19.566 1.00 35.00 206 HIS A O 1
ATOM 1686 N N . ASN A 1 207 ? 3.916 11.272 17.349 1.00 30.48 207 ASN A N 1
ATOM 1687 C CA . ASN A 1 207 ? 2.562 10.833 17.051 1.00 30.48 207 ASN A CA 1
ATOM 1688 C C . ASN A 1 207 ? 2.491 9.310 17.259 1.00 30.48 207 ASN A C 1
ATOM 1690 O O . ASN A 1 207 ? 3.316 8.551 16.729 1.00 30.48 207 ASN A O 1
ATOM 1694 N N . TYR A 1 208 ? 1.518 8.850 18.037 1.00 36.84 208 TYR A N 1
ATOM 1695 C CA . TYR A 1 208 ? 1.264 7.443 18.329 1.00 36.84 208 TYR A CA 1
ATOM 1696 C C . TYR A 1 208 ? 0.017 6.950 17.559 1.00 36.84 208 TYR A C 1
ATOM 1698 O O . TYR A 1 208 ? -0.722 7.699 16.929 1.00 36.84 208 TYR A O 1
ATOM 1706 N N . ALA A 1 209 ? -0.203 5.640 17.501 1.00 32.34 209 ALA A N 1
ATOM 1707 C CA . ALA A 1 209 ? -1.445 5.073 16.975 1.00 32.34 209 ALA A CA 1
ATOM 1708 C C . ALA A 1 209 ? -1.711 3.724 17.651 1.00 32.34 209 ALA A C 1
ATOM 1710 O O . ALA A 1 209 ? -0.831 2.856 17.684 1.00 32.34 209 ALA A O 1
ATOM 1711 N N . ILE A 1 210 ? -2.923 3.519 18.157 1.00 40.09 210 ILE A N 1
ATOM 1712 C CA . ILE A 1 210 ? -3.349 2.279 18.814 1.00 40.09 210 ILE A CA 1
ATOM 1713 C C . ILE A 1 210 ? -3.910 1.297 17.771 1.00 40.09 210 ILE A C 1
ATOM 1715 O O . ILE A 1 210 ? -4.769 1.638 16.963 1.00 40.09 210 ILE A O 1
ATOM 1719 N N . LEU A 1 211 ? -3.349 0.083 17.739 1.00 45.62 211 LEU A N 1
ATOM 1720 C CA . LEU A 1 211 ? -3.948 -1.111 17.121 1.00 45.62 211 LEU A CA 1
ATOM 1721 C C . LEU A 1 211 ? -4.842 -1.814 18.120 1.00 45.62 211 LEU A C 1
ATOM 1723 O O . LEU A 1 211 ? -4.420 -1.910 19.293 1.00 45.62 211 LEU A O 1
#

Organism: NCBI:txid181124